Protein AF-A0A354W6N9-F1 (afdb_monomer_lite)

Foldseek 3Di:
DWDKADPDLFKIKIWDWDWDWDDDVPDHTKIKTKTKIKMWGFPCSPDPDQFWHTKTWIKIKIWIFIDLDVPDTDIWIKIKTWIKTWGPPPDPFFIKMWIKIKIWTDQDSHNSDSPDPGTDIDIDTDIDTDGDPDDDPCPVVVVVVVVVVVVVVVVVVVVVVVVVVVVVVVVVVVVVVVVVVVVVVVVVVVVVVVCVPDDDDDDDPPPPFQFKFWFQDKALDPVVLVVVVVVLVDPPWDWDADPVPGITTTTPDIDRDVVVSVVVNVVSCVSHVPIDMDTD

Radius of gyration: 46.05 Å; chai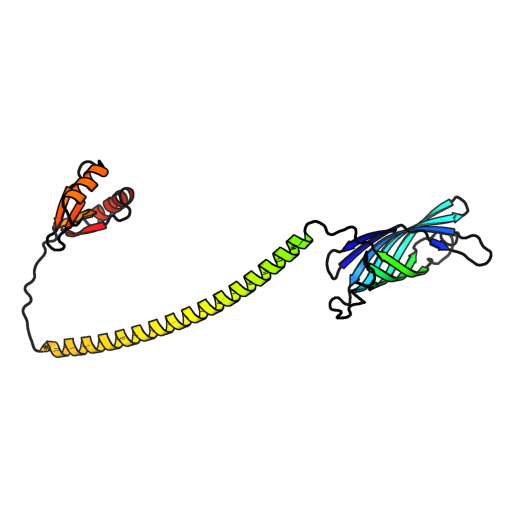ns: 1; bounding box: 96×51×114 Å

Structure (mmCIF, N/CA/C/O backbone):
data_AF-A0A354W6N9-F1
#
_entry.id   AF-A0A354W6N9-F1
#
loop_
_atom_site.group_PDB
_atom_site.id
_atom_site.type_symbol
_atom_site.label_atom_id
_atom_site.label_alt_id
_atom_site.label_comp_id
_atom_site.label_asym_id
_atom_site.label_entity_id
_atom_site.label_seq_id
_atom_site.pdbx_PDB_ins_code
_atom_site.Cartn_x
_atom_site.Cartn_y
_atom_site.Cartn_z
_atom_site.occupancy
_atom_site.B_iso_or_equiv
_atom_site.auth_seq_id
_atom_site.auth_comp_id
_atom_site.auth_asym_id
_atom_site.auth_atom_id
_atom_site.pdbx_PDB_model_num
ATOM 1 N N . MET A 1 1 ? 10.036 9.431 -16.454 1.00 71.94 1 MET A N 1
ATOM 2 C CA . MET A 1 1 ? 9.263 9.999 -15.326 1.00 71.94 1 MET A CA 1
ATOM 3 C C . MET A 1 1 ? 7.975 9.215 -15.186 1.00 71.94 1 MET A C 1
ATOM 5 O O . MET A 1 1 ? 7.506 8.696 -16.188 1.00 71.94 1 MET A O 1
ATOM 9 N N . GLY A 1 2 ? 7.412 9.109 -13.988 1.00 82.75 2 GLY A N 1
ATOM 10 C CA . GLY A 1 2 ? 6.199 8.325 -13.781 1.00 82.75 2 GLY A CA 1
ATOM 11 C C . GLY A 1 2 ? 5.388 8.796 -12.585 1.00 82.75 2 GLY A C 1
ATOM 12 O O . GLY A 1 2 ? 5.877 9.571 -11.763 1.00 82.75 2 GLY A O 1
ATOM 13 N N . ALA A 1 3 ? 4.146 8.335 -12.527 1.00 86.88 3 ALA A N 1
ATOM 14 C CA . ALA A 1 3 ? 3.274 8.456 -11.373 1.00 86.88 3 ALA A CA 1
ATOM 15 C C . ALA A 1 3 ? 3.238 7.110 -10.649 1.00 86.88 3 ALA A C 1
ATOM 17 O O . ALA A 1 3 ? 3.093 6.068 -11.285 1.00 86.88 3 ALA A O 1
ATOM 18 N N . PHE A 1 4 ? 3.360 7.145 -9.327 1.00 88.06 4 PHE A N 1
ATOM 19 C CA . PHE A 1 4 ? 3.361 5.959 -8.482 1.00 88.06 4 PHE A CA 1
ATOM 20 C C . PHE A 1 4 ? 2.178 6.026 -7.521 1.00 88.06 4 PHE A C 1
ATOM 22 O O . PHE A 1 4 ? 1.934 7.065 -6.905 1.00 88.06 4 PHE A O 1
ATOM 29 N N . TYR A 1 5 ? 1.451 4.924 -7.390 1.00 88.25 5 TYR A N 1
ATOM 30 C CA . TYR A 1 5 ? 0.317 4.788 -6.491 1.00 88.25 5 TYR A CA 1
ATOM 31 C C . TYR A 1 5 ? 0.480 3.542 -5.624 1.00 88.25 5 TYR A C 1
ATOM 33 O O . TYR A 1 5 ? 0.604 2.426 -6.123 1.00 88.25 5 TYR A O 1
ATOM 41 N N . THR A 1 6 ? 0.433 3.734 -4.310 1.00 87.62 6 THR A N 1
ATOM 42 C CA . THR A 1 6 ? 0.443 2.643 -3.334 1.00 87.62 6 THR A CA 1
ATOM 43 C C . THR A 1 6 ? -0.985 2.395 -2.871 1.00 87.62 6 THR A C 1
ATOM 45 O O . THR A 1 6 ? -1.599 3.299 -2.306 1.00 87.62 6 THR A O 1
ATOM 48 N N . HIS A 1 7 ? -1.510 1.190 -3.105 1.00 85.00 7 HIS A N 1
ATOM 49 C CA . HIS A 1 7 ? -2.821 0.803 -2.587 1.00 85.00 7 HIS A CA 1
ATOM 50 C C . HIS A 1 7 ? -2.707 0.321 -1.139 1.00 85.00 7 HIS A C 1
ATOM 52 O O . HIS A 1 7 ? -3.397 0.824 -0.256 1.00 85.00 7 HIS A O 1
ATOM 58 N N . ASP A 1 8 ? -1.795 -0.622 -0.901 1.00 85.94 8 ASP A N 1
ATOM 59 C CA . ASP A 1 8 ? -1.487 -1.175 0.414 1.00 85.94 8 ASP A CA 1
ATOM 60 C C . ASP A 1 8 ? -0.003 -1.607 0.494 1.00 85.94 8 ASP A C 1
ATOM 62 O O . ASP A 1 8 ? 0.822 -1.275 -0.366 1.00 85.94 8 ASP A O 1
ATOM 66 N N . ASP A 1 9 ? 0.370 -2.331 1.552 1.00 82.44 9 ASP A N 1
ATOM 67 C CA . ASP A 1 9 ? 1.748 -2.797 1.750 1.00 82.44 9 ASP A CA 1
ATOM 68 C C . ASP A 1 9 ? 2.166 -3.926 0.793 1.00 82.44 9 ASP A C 1
ATOM 70 O O . ASP A 1 9 ? 3.366 -4.182 0.639 1.00 82.44 9 ASP A O 1
ATOM 74 N N . LYS A 1 10 ? 1.203 -4.562 0.114 1.00 88.75 10 LYS A N 1
ATOM 75 C CA . LYS A 1 10 ? 1.405 -5.667 -0.829 1.00 88.75 10 LYS A CA 1
ATOM 76 C C . LYS A 1 10 ? 1.329 -5.239 -2.287 1.00 88.75 10 LYS A C 1
ATOM 78 O O . LYS A 1 10 ? 2.028 -5.821 -3.105 1.00 88.75 10 LYS A O 1
ATOM 83 N N . ILE A 1 11 ? 0.489 -4.270 -2.626 1.00 90.88 11 ILE A N 1
ATOM 84 C CA . ILE A 1 11 ? 0.134 -3.921 -3.997 1.00 90.88 11 ILE A CA 1
ATOM 85 C C . ILE A 1 11 ? 0.365 -2.430 -4.220 1.00 90.88 11 ILE A C 1
ATOM 87 O O . ILE A 1 11 ? -0.173 -1.559 -3.530 1.00 90.88 11 ILE A O 1
ATOM 91 N N . SER A 1 12 ? 1.138 -2.134 -5.257 1.00 92.31 12 SER A N 1
ATOM 92 C CA . SER A 1 12 ? 1.280 -0.786 -5.798 1.00 92.31 12 SER A CA 1
ATOM 93 C C . SER A 1 12 ? 1.291 -0.820 -7.322 1.00 92.31 12 SER A C 1
ATOM 95 O O . SER A 1 12 ? 1.393 -1.885 -7.930 1.00 92.31 12 SER A O 1
ATOM 97 N N . ALA A 1 13 ? 1.116 0.337 -7.945 1.00 92.75 13 ALA A N 1
ATOM 98 C CA . ALA A 1 13 ? 1.115 0.486 -9.388 1.00 92.75 13 ALA A CA 1
ATOM 99 C C . ALA A 1 13 ? 1.891 1.739 -9.800 1.00 92.75 13 ALA A C 1
ATOM 101 O O . ALA A 1 13 ? 1.827 2.774 -9.138 1.00 92.75 13 ALA A O 1
ATOM 102 N N . GLU A 1 14 ? 2.589 1.653 -10.921 1.00 92.44 14 GLU A N 1
ATOM 103 C CA . GLU A 1 14 ? 3.362 2.728 -11.523 1.00 92.44 14 GLU A CA 1
ATOM 104 C C . GLU A 1 14 ? 2.923 2.915 -12.977 1.00 92.44 14 GLU A C 1
ATOM 106 O O . GLU A 1 14 ? 2.793 1.954 -13.731 1.00 92.44 14 GLU A O 1
ATOM 111 N N . ALA A 1 15 ? 2.713 4.162 -13.386 1.00 90.50 15 ALA A N 1
ATOM 112 C CA . ALA A 1 15 ? 2.585 4.540 -14.787 1.00 90.50 15 ALA A CA 1
ATOM 113 C C . ALA A 1 15 ? 3.819 5.353 -15.182 1.00 90.50 15 ALA A C 1
ATOM 115 O O . ALA A 1 15 ? 4.098 6.386 -14.571 1.00 90.50 15 ALA A O 1
ATOM 116 N N . THR A 1 16 ? 4.561 4.912 -16.194 1.00 87.75 16 THR A N 1
ATOM 117 C CA . THR A 1 16 ? 5.824 5.530 -16.610 1.00 87.75 16 THR A CA 1
ATOM 118 C C . THR A 1 16 ? 5.784 6.016 -18.046 1.00 87.75 16 THR A C 1
ATOM 120 O O . THR A 1 16 ? 5.156 5.414 -18.910 1.00 87.75 16 THR A O 1
ATOM 123 N N . LEU A 1 17 ? 6.497 7.112 -18.282 1.00 85.25 17 LEU A N 1
ATOM 124 C CA . LEU A 1 17 ? 6.887 7.616 -19.588 1.00 85.25 17 LEU A CA 1
ATOM 125 C C . LEU A 1 17 ? 8.415 7.721 -19.606 1.00 85.25 17 LEU A C 1
ATOM 127 O O . LEU A 1 17 ? 9.014 8.457 -18.807 1.00 85.25 17 LEU A O 1
ATOM 131 N N . GLY A 1 18 ? 9.051 6.972 -20.497 1.00 80.44 18 GLY A N 1
ATOM 132 C CA . GLY A 1 18 ? 10.502 6.920 -20.639 1.00 80.44 18 GLY A CA 1
ATOM 133 C C . GLY A 1 18 ? 10.980 7.376 -22.010 1.00 80.44 18 GLY A C 1
ATOM 134 O O . GLY A 1 18 ? 10.199 7.517 -22.941 1.00 80.44 18 GLY A O 1
ATOM 135 N N . VAL A 1 19 ? 12.292 7.561 -22.133 1.00 78.19 19 VAL A N 1
ATOM 136 C CA . VAL A 1 19 ? 12.989 7.603 -23.422 1.00 78.19 19 VAL A CA 1
ATOM 137 C C . VAL A 1 19 ? 14.157 6.634 -23.315 1.00 78.19 19 VAL A C 1
ATOM 139 O O . VAL A 1 19 ? 14.952 6.719 -22.379 1.00 78.19 19 VAL A O 1
ATOM 142 N N . ILE A 1 20 ? 14.236 5.692 -24.245 1.00 75.06 20 ILE A N 1
ATOM 143 C CA . ILE A 1 20 ? 15.264 4.661 -24.325 1.00 75.06 20 ILE A CA 1
ATOM 144 C C . ILE A 1 20 ? 16.025 4.880 -25.623 1.00 75.06 20 ILE A C 1
ATOM 146 O O . ILE A 1 20 ? 15.438 4.893 -26.701 1.00 75.06 20 ILE A O 1
ATOM 150 N N . GLY A 1 21 ? 17.339 5.050 -25.513 1.00 70.62 21 GLY A N 1
ATOM 151 C CA . GLY A 1 21 ? 18.230 5.014 -26.663 1.00 70.62 21 GLY A CA 1
ATOM 152 C C . GLY A 1 21 ? 18.760 3.601 -26.852 1.00 70.62 21 GLY A C 1
ATOM 153 O O . GLY A 1 21 ? 19.376 3.053 -25.937 1.00 70.62 21 GLY A O 1
ATOM 154 N N . ILE A 1 22 ? 18.551 3.022 -28.030 1.00 69.50 22 ILE A N 1
ATOM 155 C CA . ILE A 1 22 ? 19.180 1.756 -28.415 1.00 69.50 22 ILE A CA 1
ATOM 156 C C . ILE A 1 22 ? 20.343 2.102 -29.333 1.00 69.50 22 ILE A C 1
ATOM 158 O O . ILE A 1 22 ? 20.133 2.651 -30.408 1.00 69.50 22 ILE A O 1
ATOM 162 N N . SER A 1 23 ? 21.573 1.811 -28.913 1.00 63.47 23 SER A N 1
ATOM 163 C CA . SER A 1 23 ? 22.776 2.079 -29.705 1.00 63.47 23 SER A CA 1
ATOM 164 C C . SER A 1 23 ? 23.471 0.773 -30.063 1.00 63.47 23 SER A C 1
ATOM 166 O O . SER A 1 23 ? 23.690 -0.079 -29.204 1.00 63.47 23 SER A O 1
ATOM 168 N N . THR A 1 24 ? 23.838 0.634 -31.334 1.00 65.00 24 THR A N 1
ATOM 169 C CA . THR A 1 24 ? 24.715 -0.438 -31.814 1.00 65.00 24 THR A CA 1
ATOM 170 C C . THR A 1 24 ? 26.056 0.190 -32.189 1.00 65.00 24 THR A C 1
ATOM 172 O O . THR A 1 24 ? 26.052 1.253 -32.816 1.00 65.00 24 THR A O 1
ATOM 175 N N . PRO A 1 25 ? 27.209 -0.426 -31.858 1.00 64.94 25 PRO A N 1
ATOM 176 C CA . PRO A 1 25 ? 28.509 0.092 -32.276 1.00 64.94 25 PRO A CA 1
ATOM 177 C C . PRO A 1 25 ? 28.523 0.437 -33.776 1.00 64.94 25 PRO A C 1
ATOM 179 O O . PRO A 1 25 ? 28.158 -0.389 -34.610 1.00 64.94 25 PRO A O 1
ATOM 182 N N . ASN A 1 26 ? 28.938 1.662 -34.110 1.00 61.47 26 ASN A N 1
ATOM 183 C CA . ASN A 1 26 ? 28.986 2.220 -35.471 1.00 61.47 26 ASN A CA 1
ATOM 184 C C . ASN A 1 26 ? 27.632 2.448 -36.191 1.00 61.47 26 ASN A C 1
ATOM 186 O O . ASN A 1 26 ? 27.632 2.647 -37.407 1.00 61.47 26 ASN A O 1
ATOM 190 N N . ARG A 1 27 ? 26.486 2.471 -35.492 1.00 57.72 27 ARG A N 1
ATOM 191 C CA . ARG A 1 27 ? 25.186 2.912 -36.046 1.00 57.72 27 ARG A CA 1
ATOM 192 C C . ARG A 1 27 ? 24.510 3.955 -35.152 1.00 57.72 27 ARG A C 1
ATOM 194 O O . ARG A 1 27 ? 24.732 3.985 -33.946 1.00 57.72 27 ARG A O 1
ATOM 201 N N . PHE A 1 28 ? 23.697 4.819 -35.764 1.00 53.25 28 PHE A N 1
ATOM 202 C CA . PHE A 1 28 ? 22.872 5.801 -35.054 1.00 53.25 28 PHE A CA 1
ATOM 203 C C . PHE A 1 28 ? 21.884 5.110 -34.108 1.00 53.25 28 PHE A C 1
ATOM 205 O O . PHE A 1 28 ? 21.401 4.020 -34.415 1.00 53.25 28 PHE A O 1
ATOM 212 N N . SER A 1 29 ? 21.595 5.747 -32.969 1.00 57.91 29 SER A N 1
ATOM 213 C CA . SER A 1 29 ? 20.650 5.208 -31.997 1.00 57.91 29 SER A CA 1
ATOM 214 C C . SER A 1 29 ? 19.207 5.436 -32.432 1.00 57.91 29 SER A C 1
ATOM 216 O O . SER A 1 29 ? 18.844 6.582 -32.698 1.00 57.91 29 SER A O 1
ATOM 218 N N . SER A 1 30 ? 18.382 4.389 -32.432 1.00 63.34 30 SER A N 1
ATOM 219 C CA . SER A 1 30 ? 16.927 4.557 -32.511 1.00 63.34 30 SER A CA 1
ATOM 220 C C . SER A 1 30 ? 16.390 4.962 -31.135 1.00 63.34 30 SER A C 1
ATOM 222 O O . SER A 1 30 ? 16.863 4.473 -30.099 1.00 63.34 30 SER A O 1
ATOM 224 N N . GLY A 1 31 ? 15.456 5.914 -31.131 1.00 71.06 31 GLY A N 1
ATOM 225 C CA . GLY A 1 31 ? 14.749 6.362 -29.940 1.00 71.06 31 GLY A CA 1
ATOM 226 C C . GLY A 1 31 ? 13.452 5.579 -29.762 1.00 71.06 31 GLY A C 1
ATOM 227 O O . GLY A 1 31 ? 12.621 5.532 -30.666 1.00 71.06 31 GLY A O 1
ATOM 228 N N . LEU A 1 32 ? 13.267 5.003 -28.577 1.00 77.69 32 LEU A N 1
ATOM 229 C CA . LEU A 1 32 ? 12.023 4.374 -28.145 1.00 77.69 32 LEU A CA 1
ATOM 230 C C . LEU A 1 32 ? 11.442 5.181 -26.983 1.00 77.69 32 LEU A C 1
ATOM 232 O O . LEU A 1 32 ? 12.121 5.408 -25.983 1.00 77.69 32 LEU A O 1
ATOM 236 N N . ILE A 1 33 ? 10.181 5.588 -27.083 1.00 82.44 33 ILE A N 1
ATOM 237 C CA . ILE A 1 33 ? 9.459 6.277 -26.007 1.00 82.44 33 ILE A CA 1
ATOM 238 C C . ILE A 1 33 ? 8.426 5.305 -25.427 1.00 82.44 33 ILE A C 1
ATOM 240 O O . ILE A 1 33 ? 7.309 5.240 -25.944 1.00 82.44 33 ILE A O 1
ATOM 244 N N . PRO A 1 34 ? 8.775 4.504 -24.403 1.00 82.31 34 PRO A N 1
ATOM 245 C CA . PRO A 1 34 ? 7.823 3.604 -23.767 1.00 82.31 34 PRO A CA 1
ATOM 246 C C . PRO A 1 34 ? 6.871 4.355 -22.834 1.00 82.31 34 PRO A C 1
ATOM 248 O O . PRO A 1 34 ? 7.287 5.193 -22.026 1.00 82.31 34 PRO A O 1
ATOM 251 N N . ILE A 1 35 ? 5.597 3.990 -22.927 1.00 85.69 35 ILE A N 1
ATOM 252 C CA . ILE A 1 35 ? 4.560 4.261 -21.939 1.00 85.69 35 ILE A CA 1
ATOM 253 C C . ILE A 1 35 ? 4.186 2.919 -21.318 1.00 85.69 35 ILE A C 1
ATOM 255 O O . ILE A 1 35 ? 3.679 2.040 -22.013 1.00 85.69 35 ILE A O 1
ATOM 259 N N . GLU A 1 36 ? 4.440 2.756 -20.022 1.00 89.94 36 GLU A N 1
ATOM 260 C CA . GLU A 1 36 ? 4.279 1.475 -19.324 1.00 89.94 36 GLU A CA 1
ATOM 261 C C . GLU A 1 36 ? 3.374 1.649 -18.108 1.00 89.94 36 GLU A C 1
ATOM 263 O O . GLU A 1 36 ? 3.527 2.610 -17.355 1.00 89.94 36 GLU A O 1
ATOM 268 N N . VAL A 1 37 ? 2.470 0.698 -17.886 1.00 92.50 37 VAL A N 1
ATOM 269 C CA . VAL A 1 37 ? 1.738 0.544 -16.626 1.00 92.50 37 VAL A CA 1
ATOM 270 C C . VAL A 1 37 ? 2.206 -0.748 -15.977 1.00 92.50 37 VAL A C 1
ATOM 272 O O . VAL A 1 37 ? 2.128 -1.817 -16.582 1.00 92.50 37 VAL A O 1
ATOM 275 N N . ILE A 1 38 ? 2.716 -0.646 -14.756 1.00 94.12 38 ILE A N 1
ATOM 276 C CA . ILE A 1 38 ? 3.375 -1.729 -14.033 1.00 94.12 38 ILE A CA 1
ATOM 277 C C . ILE A 1 38 ? 2.697 -1.885 -12.679 1.00 94.12 38 ILE A C 1
ATOM 279 O O . ILE A 1 38 ? 2.591 -0.934 -11.915 1.00 94.12 38 ILE A O 1
ATOM 283 N N . GLY A 1 39 ? 2.229 -3.089 -12.383 1.00 94.62 39 GLY A N 1
ATOM 284 C CA . GLY A 1 39 ? 1.841 -3.501 -11.044 1.00 94.62 39 GLY A CA 1
ATOM 285 C C . GLY A 1 39 ? 3.040 -4.082 -10.304 1.00 94.62 39 GLY A C 1
ATOM 286 O O . GLY A 1 39 ? 3.834 -4.829 -10.876 1.00 94.62 39 GLY A O 1
ATOM 287 N N . HIS A 1 40 ? 3.133 -3.766 -9.022 1.00 95.56 40 HIS A N 1
ATOM 288 C CA . HIS A 1 40 ? 4.166 -4.227 -8.109 1.00 95.56 40 HIS A CA 1
ATOM 289 C C . HIS A 1 40 ? 3.511 -5.047 -7.003 1.00 95.56 40 HIS A C 1
ATOM 291 O O . HIS A 1 40 ? 2.602 -4.561 -6.321 1.00 95.56 40 HIS A O 1
ATOM 297 N N . TYR A 1 41 ? 3.988 -6.274 -6.812 1.00 94.88 41 TYR A N 1
ATOM 298 C CA . TYR A 1 41 ? 3.562 -7.144 -5.725 1.00 94.88 41 TYR A CA 1
ATOM 299 C C . TYR A 1 41 ? 4.713 -7.381 -4.748 1.00 94.88 41 TYR A C 1
ATOM 301 O O . TYR A 1 41 ? 5.692 -8.044 -5.093 1.00 94.88 41 TYR A O 1
ATOM 309 N N . ASN A 1 42 ? 4.590 -6.865 -3.527 1.00 94.12 42 ASN A N 1
ATOM 310 C CA . ASN A 1 42 ? 5.583 -7.038 -2.477 1.00 94.12 42 ASN A CA 1
ATOM 311 C C . ASN A 1 42 ? 5.551 -8.478 -1.956 1.00 94.12 42 ASN A C 1
ATOM 313 O O . ASN A 1 42 ? 4.593 -8.910 -1.309 1.00 94.12 42 ASN A O 1
ATOM 317 N N . VAL A 1 43 ? 6.618 -9.224 -2.226 1.00 92.62 43 VAL A N 1
ATOM 318 C CA . VAL A 1 43 ? 6.757 -10.618 -1.785 1.00 92.62 43 VAL A CA 1
ATOM 319 C C . VAL A 1 43 ? 7.355 -10.739 -0.387 1.00 92.62 43 VAL A C 1
ATOM 321 O O . VAL A 1 43 ? 7.303 -11.819 0.197 1.00 92.62 43 VAL A O 1
ATOM 324 N N . LEU A 1 44 ? 7.898 -9.651 0.164 1.00 87.38 44 LEU A N 1
ATOM 325 C CA . LEU A 1 44 ? 8.518 -9.626 1.486 1.00 87.38 44 LEU A CA 1
ATOM 326 C C . LEU A 1 44 ? 7.961 -8.467 2.340 1.00 87.38 44 LEU A C 1
ATOM 328 O O . LEU A 1 44 ? 8.675 -7.499 2.599 1.00 87.38 44 LEU A O 1
ATOM 332 N N . PRO A 1 45 ? 6.687 -8.540 2.774 1.00 74.75 45 PRO A N 1
ATOM 333 C CA . PRO A 1 45 ? 6.035 -7.457 3.514 1.00 74.75 45 PRO A CA 1
ATOM 334 C C . PRO A 1 45 ? 6.571 -7.248 4.936 1.00 74.75 45 PRO A C 1
ATOM 336 O O . PRO A 1 45 ? 6.608 -6.114 5.397 1.00 74.75 45 PRO A O 1
ATOM 339 N N . ASP A 1 46 ? 7.038 -8.305 5.605 1.00 77.81 46 ASP A N 1
ATOM 340 C CA . ASP A 1 46 ? 7.457 -8.258 7.015 1.00 77.81 46 ASP A CA 1
ATOM 341 C C . ASP A 1 46 ? 8.987 -8.264 7.166 1.00 77.81 46 ASP A C 1
ATOM 343 O O . ASP A 1 46 ? 9.560 -9.000 7.975 1.00 77.81 46 ASP A O 1
ATOM 347 N N . LEU A 1 47 ? 9.679 -7.487 6.332 1.00 76.81 47 LEU A N 1
ATOM 348 C CA . LEU A 1 47 ? 11.135 -7.432 6.362 1.00 76.81 47 LEU A CA 1
ATOM 349 C C . LEU A 1 47 ? 11.621 -6.566 7.536 1.00 76.81 47 LEU A C 1
ATOM 351 O O . LEU A 1 47 ? 11.369 -5.367 7.590 1.00 76.81 47 LEU A O 1
ATOM 355 N N . SER A 1 48 ? 12.378 -7.153 8.460 1.00 71.06 48 SER A N 1
ATOM 356 C CA . SER A 1 48 ? 12.979 -6.463 9.613 1.00 71.06 48 SER A CA 1
ATOM 357 C C . SER A 1 48 ? 14.329 -5.802 9.287 1.00 71.06 48 SER A C 1
ATOM 359 O O . SER A 1 48 ? 15.239 -5.781 10.115 1.00 71.06 48 SER A O 1
ATOM 361 N N . ILE A 1 49 ? 14.485 -5.297 8.060 1.00 79.69 49 ILE A N 1
ATOM 362 C CA . ILE A 1 49 ? 15.722 -4.673 7.576 1.00 79.69 49 ILE A CA 1
ATOM 363 C C . ILE A 1 49 ? 15.460 -3.196 7.283 1.00 79.69 49 ILE A C 1
ATOM 365 O O . ILE A 1 49 ? 14.774 -2.859 6.325 1.00 79.69 49 ILE A O 1
ATOM 369 N N . ASP A 1 50 ? 16.083 -2.313 8.063 1.00 75.62 50 ASP A N 1
ATOM 370 C CA . ASP A 1 50 ? 15.819 -0.865 8.024 1.00 75.62 50 ASP A CA 1
ATOM 371 C C . ASP A 1 50 ? 16.073 -0.198 6.661 1.00 75.62 50 ASP A C 1
ATOM 373 O O . ASP A 1 50 ? 15.435 0.803 6.336 1.00 75.62 50 ASP A O 1
ATOM 377 N N . TRP A 1 51 ? 17.015 -0.727 5.871 1.00 80.12 51 TRP A N 1
ATOM 378 C CA . TRP A 1 51 ? 17.427 -0.146 4.587 1.00 80.12 51 TRP A CA 1
ATOM 379 C C . TRP A 1 51 ? 16.665 -0.699 3.376 1.00 80.12 51 TRP A C 1
ATOM 381 O O . TRP A 1 51 ? 16.747 -0.112 2.299 1.00 80.12 51 TRP A O 1
ATOM 391 N N . LEU A 1 52 ? 15.946 -1.818 3.522 1.00 85.62 52 LEU A N 1
ATOM 392 C CA . LEU A 1 52 ? 15.204 -2.481 2.446 1.00 85.62 52 LEU A CA 1
ATOM 393 C C . LEU A 1 52 ? 13.730 -2.543 2.838 1.00 85.62 52 LEU A C 1
ATOM 395 O O . LEU A 1 52 ? 13.329 -3.400 3.618 1.00 85.62 52 LEU A O 1
ATOM 399 N N . SER A 1 53 ? 12.927 -1.629 2.297 1.00 86.06 53 SER A N 1
ATOM 400 C CA . SER A 1 53 ? 11.528 -1.478 2.698 1.00 86.06 53 SER A CA 1
ATOM 401 C C . SER A 1 53 ? 10.598 -2.453 1.989 1.00 86.06 53 SER A C 1
ATOM 403 O O . SER A 1 53 ? 9.672 -2.962 2.614 1.00 86.06 53 SER A O 1
ATOM 405 N N . LYS A 1 54 ? 10.806 -2.702 0.689 1.00 90.62 54 LYS A N 1
ATOM 406 C CA . LYS A 1 54 ? 9.975 -3.624 -0.100 1.00 90.62 54 LYS A CA 1
ATOM 407 C C . LYS A 1 54 ? 10.805 -4.369 -1.131 1.00 90.62 54 LYS A C 1
ATOM 409 O O . LYS A 1 54 ? 11.761 -3.827 -1.687 1.00 90.62 54 LYS A O 1
ATOM 414 N N . PHE A 1 55 ? 10.392 -5.597 -1.426 1.00 93.50 55 PHE A N 1
ATOM 415 C CA . PHE A 1 55 ? 10.884 -6.340 -2.579 1.00 93.50 55 PHE A CA 1
ATOM 416 C C . PHE A 1 55 ? 9.694 -6.762 -3.432 1.00 93.50 55 PHE A C 1
ATOM 418 O O . PHE A 1 55 ? 8.899 -7.615 -3.037 1.00 93.50 55 PHE A O 1
ATOM 425 N N . ASN A 1 56 ? 9.567 -6.136 -4.593 1.00 94.38 56 ASN A N 1
ATOM 426 C CA . ASN A 1 56 ? 8.429 -6.272 -5.480 1.00 94.38 56 ASN A CA 1
ATOM 427 C C . ASN A 1 56 ? 8.754 -7.198 -6.653 1.00 94.38 56 ASN A C 1
ATOM 429 O O . ASN A 1 56 ? 9.835 -7.118 -7.239 1.00 94.38 56 ASN A O 1
ATOM 433 N N . LEU A 1 57 ? 7.792 -8.043 -7.017 1.00 96.75 57 LEU A N 1
ATOM 434 C CA . LEU A 1 57 ? 7.701 -8.621 -8.352 1.00 96.75 57 LEU A CA 1
ATOM 435 C C . LEU A 1 57 ? 6.853 -7.703 -9.225 1.00 96.75 57 LEU A C 1
ATOM 437 O O . LEU A 1 57 ? 5.761 -7.296 -8.826 1.00 96.75 57 LEU A O 1
ATOM 441 N N . ASP A 1 58 ? 7.357 -7.413 -10.416 1.00 95.81 58 ASP A N 1
ATOM 442 C CA . ASP A 1 58 ? 6.767 -6.436 -11.317 1.00 95.81 58 ASP A CA 1
ATOM 443 C C . ASP A 1 58 ? 6.127 -7.142 -12.507 1.00 95.81 58 ASP A C 1
ATOM 445 O O . ASP A 1 58 ? 6.758 -7.983 -13.155 1.00 95.81 58 ASP A O 1
ATOM 449 N N . LEU A 1 59 ? 4.892 -6.768 -12.824 1.00 96.31 59 LEU A N 1
ATOM 450 C CA . LEU A 1 59 ? 4.185 -7.202 -14.024 1.00 96.31 59 LEU A CA 1
ATOM 451 C C . LEU A 1 59 ? 3.543 -5.991 -14.677 1.00 96.31 59 LEU A C 1
ATOM 453 O O . LEU A 1 59 ? 2.805 -5.251 -14.032 1.00 96.31 59 LEU A O 1
ATOM 457 N N . GLY A 1 60 ? 3.803 -5.790 -15.960 1.00 92.19 60 GLY A N 1
ATOM 458 C CA . GLY A 1 60 ? 3.308 -4.624 -16.667 1.00 92.19 60 GLY A CA 1
ATOM 459 C C . GLY A 1 60 ? 3.044 -4.871 -18.134 1.00 92.19 60 GLY A C 1
ATOM 460 O O . GLY A 1 60 ? 3.454 -5.876 -18.718 1.00 92.19 60 GLY A O 1
ATOM 461 N N . ILE A 1 61 ? 2.354 -3.910 -18.721 1.00 91.19 61 ILE A N 1
ATOM 462 C CA . ILE A 1 61 ? 2.106 -3.815 -20.152 1.00 91.19 61 ILE A CA 1
ATOM 463 C C . ILE A 1 61 ? 2.372 -2.383 -20.588 1.00 91.19 61 ILE A C 1
ATOM 465 O O . ILE A 1 61 ? 2.249 -1.442 -19.798 1.00 91.19 61 ILE A O 1
ATOM 469 N N . GLY A 1 62 ? 2.728 -2.210 -21.847 1.00 87.25 62 GLY A N 1
ATOM 470 C CA . GLY A 1 62 ? 3.018 -0.896 -22.374 1.00 87.25 62 GLY A CA 1
ATOM 471 C C . GLY A 1 62 ? 2.943 -0.838 -23.882 1.00 87.25 62 GLY A C 1
ATOM 472 O O . GLY A 1 62 ? 2.810 -1.845 -24.575 1.00 87.25 62 GLY A O 1
ATOM 473 N N . THR A 1 63 ? 3.038 0.385 -24.375 1.00 84.62 63 THR A N 1
ATOM 474 C CA . THR A 1 63 ? 3.230 0.682 -25.789 1.00 84.62 63 THR A CA 1
ATOM 475 C C . THR A 1 63 ? 4.424 1.611 -25.908 1.00 84.62 63 THR A C 1
ATOM 477 O O . THR A 1 63 ? 4.595 2.527 -25.102 1.00 84.62 63 THR A O 1
ATOM 480 N N . GLY A 1 64 ? 5.313 1.337 -26.853 1.00 80.56 64 GLY A N 1
ATOM 481 C CA . GLY A 1 64 ? 6.461 2.183 -27.135 1.00 80.56 64 GLY A CA 1
ATOM 482 C C . GLY A 1 64 ? 6.327 2.829 -28.497 1.00 80.56 64 GLY A C 1
ATOM 483 O O . GLY A 1 64 ? 6.080 2.134 -29.474 1.00 80.56 64 GLY A O 1
ATOM 484 N N . LEU A 1 65 ? 6.526 4.142 -28.580 1.00 80.62 65 LEU A N 1
ATOM 485 C CA . LEU A 1 65 ? 6.717 4.797 -29.870 1.00 80.62 65 LEU A CA 1
ATOM 486 C C . LEU A 1 65 ? 8.166 4.561 -30.308 1.00 80.62 65 LEU A C 1
ATOM 488 O O . LEU A 1 65 ? 9.085 5.095 -29.686 1.00 80.62 65 LEU A O 1
ATOM 492 N N . ALA A 1 66 ? 8.362 3.734 -31.330 1.00 78.38 66 ALA A N 1
ATOM 493 C CA . ALA A 1 66 ? 9.666 3.349 -31.859 1.00 78.38 66 ALA A CA 1
ATOM 494 C C . ALA A 1 66 ? 9.894 3.983 -33.232 1.00 78.38 66 ALA A C 1
ATOM 496 O O . ALA A 1 66 ? 8.995 4.005 -34.073 1.00 78.38 66 ALA A O 1
ATOM 497 N N . GLU A 1 67 ? 11.103 4.477 -33.478 1.00 75.19 67 GLU A N 1
ATOM 498 C CA . GLU A 1 67 ? 11.506 4.935 -34.805 1.00 75.19 67 GLU A CA 1
ATOM 499 C C . GLU A 1 67 ? 12.109 3.775 -35.611 1.00 75.19 67 GLU A C 1
ATOM 501 O O . GLU A 1 67 ? 13.192 3.285 -35.284 1.00 75.19 67 GLU A O 1
ATOM 506 N N . SER A 1 68 ? 11.424 3.352 -36.679 1.00 68.50 68 SER A N 1
ATOM 507 C CA . SER A 1 68 ? 11.906 2.285 -37.581 1.00 68.50 68 SER A CA 1
ATOM 508 C C . SER A 1 68 ? 12.911 2.799 -38.612 1.00 68.50 68 SER A C 1
ATOM 510 O O . SER A 1 68 ? 13.834 2.098 -39.020 1.00 68.50 68 SER A O 1
ATOM 512 N N . SER A 1 69 ? 12.729 4.042 -39.054 1.00 68.62 69 SER A N 1
ATOM 513 C CA . SER A 1 69 ? 13.613 4.754 -39.978 1.00 68.62 69 SER A CA 1
ATOM 514 C C . SER A 1 69 ? 13.446 6.258 -39.755 1.00 68.62 69 SER A C 1
ATOM 516 O O . SER A 1 69 ? 12.379 6.639 -39.275 1.00 68.62 69 SER A O 1
ATOM 518 N N . PRO A 1 70 ? 14.416 7.109 -40.143 1.00 71.94 70 PRO A N 1
ATOM 519 C CA . PRO A 1 70 ? 14.343 8.554 -39.935 1.00 71.94 70 PRO A CA 1
ATOM 520 C C . PRO A 1 70 ? 12.977 9.158 -40.305 1.00 71.94 70 PRO A C 1
ATOM 522 O O . PRO A 1 70 ? 12.619 9.208 -41.482 1.00 71.94 70 PRO A O 1
ATOM 525 N N . GLY A 1 71 ? 12.219 9.605 -39.301 1.00 70.88 71 GLY A N 1
ATOM 526 C CA . GLY A 1 71 ? 10.897 10.224 -39.462 1.00 70.88 71 GLY A CA 1
ATOM 527 C C . GLY A 1 71 ? 9.694 9.273 -39.573 1.00 70.88 71 GLY A C 1
ATOM 528 O O . GLY A 1 71 ? 8.569 9.759 -39.679 1.00 70.88 71 GLY A O 1
ATOM 529 N N . ASN A 1 72 ? 9.893 7.952 -39.510 1.00 75.31 72 ASN A N 1
ATOM 530 C CA . ASN A 1 72 ? 8.819 6.955 -39.478 1.00 75.31 72 ASN A CA 1
ATOM 531 C C . ASN A 1 72 ? 8.730 6.298 -38.101 1.00 75.31 72 ASN A C 1
ATOM 533 O O . ASN A 1 72 ? 9.620 5.548 -37.689 1.00 75.31 72 ASN A O 1
ATOM 537 N N . TYR A 1 73 ? 7.605 6.532 -37.432 1.00 76.25 73 TYR A N 1
ATOM 538 C CA . TYR A 1 73 ? 7.328 6.013 -36.101 1.00 76.25 73 TYR A CA 1
ATOM 539 C C . TYR A 1 73 ? 6.237 4.946 -36.144 1.00 76.25 73 TYR A C 1
ATOM 541 O O . TYR A 1 73 ? 5.241 5.096 -36.853 1.00 76.25 73 TYR A O 1
ATOM 549 N N . GLY A 1 74 ? 6.427 3.890 -35.363 1.00 75.94 74 GLY A N 1
ATOM 550 C CA . GLY A 1 74 ? 5.449 2.836 -35.130 1.00 75.94 74 GLY A CA 1
ATOM 551 C C . GLY A 1 74 ? 5.209 2.646 -33.639 1.00 75.94 74 GLY A C 1
ATOM 552 O O . GLY A 1 74 ? 6.053 3.001 -32.814 1.00 75.94 74 GLY A O 1
ATOM 553 N N . PHE A 1 75 ? 4.049 2.098 -33.294 1.00 80.19 75 PHE A N 1
ATOM 554 C CA . PHE A 1 75 ? 3.806 1.604 -31.944 1.00 80.19 75 PHE A CA 1
ATOM 555 C C . PHE A 1 75 ? 4.327 0.173 -31.835 1.00 80.19 75 PHE A C 1
ATOM 557 O O . PHE A 1 75 ? 4.187 -0.606 -32.772 1.00 80.19 75 PHE A O 1
ATOM 564 N N . ALA A 1 76 ? 4.966 -0.120 -30.708 1.00 80.25 76 ALA A N 1
ATOM 565 C CA . ALA A 1 76 ? 5.452 -1.436 -30.338 1.00 80.25 76 ALA A CA 1
ATOM 566 C C . ALA A 1 76 ? 4.875 -1.789 -28.963 1.00 80.25 76 ALA A C 1
ATOM 568 O O . ALA A 1 76 ? 5.356 -1.328 -27.914 1.00 80.25 76 ALA A O 1
ATOM 569 N N . GLU A 1 77 ? 3.793 -2.560 -28.966 1.00 84.88 77 GLU A N 1
ATOM 570 C CA . GLU A 1 77 ? 3.197 -3.116 -27.760 1.00 84.88 77 GLU A CA 1
ATOM 571 C C . GLU A 1 77 ? 4.175 -4.074 -27.082 1.00 84.88 77 GLU A C 1
ATOM 573 O O . GLU A 1 77 ? 4.943 -4.788 -27.726 1.00 84.88 77 GLU A O 1
ATOM 578 N N . HIS A 1 78 ? 4.171 -4.090 -25.754 1.00 86.56 78 HIS A N 1
ATOM 579 C CA . HIS A 1 78 ? 5.064 -4.955 -25.002 1.00 86.56 78 HIS A CA 1
ATOM 580 C C . HIS A 1 78 ? 4.520 -5.339 -23.636 1.00 86.56 78 HIS A C 1
ATOM 582 O O . HIS A 1 78 ? 3.688 -4.658 -23.034 1.00 86.56 78 HIS A O 1
ATOM 588 N N . MET A 1 79 ? 5.056 -6.442 -23.128 1.00 90.50 79 MET A N 1
ATOM 589 C CA . MET A 1 79 ? 4.869 -6.904 -21.760 1.00 90.50 79 MET A CA 1
ATOM 590 C C . MET A 1 79 ? 6.159 -6.726 -20.967 1.00 90.50 79 MET A C 1
ATOM 592 O O . MET A 1 79 ? 7.256 -6.889 -21.502 1.00 90.50 79 MET A O 1
ATOM 596 N N . VAL A 1 80 ? 6.027 -6.434 -19.677 1.00 91.88 80 VAL A N 1
ATOM 597 C CA . VAL A 1 80 ? 7.140 -6.242 -18.748 1.00 91.88 80 VAL A CA 1
ATOM 598 C C . VAL A 1 80 ? 7.012 -7.229 -17.597 1.00 91.88 80 VAL A C 1
ATOM 600 O O . VAL A 1 80 ? 5.956 -7.342 -16.979 1.00 91.88 80 VAL A O 1
ATOM 603 N N . VAL A 1 81 ? 8.104 -7.920 -17.287 1.00 95.62 81 VAL A N 1
ATOM 604 C CA . VAL A 1 81 ? 8.256 -8.721 -16.068 1.00 95.62 81 VAL A CA 1
ATOM 605 C C . VAL A 1 81 ? 9.535 -8.283 -15.379 1.00 95.62 81 VAL A C 1
ATOM 607 O O . VAL A 1 81 ? 10.562 -8.117 -16.035 1.00 95.62 81 VAL A O 1
ATOM 610 N N . GLY A 1 82 ? 9.506 -8.082 -14.070 1.00 95.31 82 GLY A N 1
ATOM 611 C CA . GLY A 1 82 ? 10.662 -7.557 -13.360 1.00 95.31 82 GLY A CA 1
ATOM 612 C C . GLY A 1 82 ? 10.678 -7.871 -11.879 1.00 95.31 82 GLY A C 1
ATOM 613 O O . GLY A 1 82 ? 9.806 -8.553 -11.343 1.00 95.31 82 GLY A O 1
ATOM 614 N N . ALA A 1 83 ? 11.718 -7.362 -11.236 1.00 96.19 83 ALA A N 1
ATOM 615 C CA . ALA A 1 83 ? 11.836 -7.341 -9.794 1.00 96.19 83 ALA A CA 1
ATOM 616 C C . ALA A 1 83 ? 12.482 -6.026 -9.368 1.00 96.19 83 ALA A C 1
ATOM 618 O O . ALA A 1 83 ? 13.481 -5.600 -9.963 1.00 96.19 83 ALA A O 1
ATOM 619 N N . THR A 1 84 ? 11.934 -5.422 -8.319 1.00 94.94 84 THR A N 1
ATOM 620 C CA . THR A 1 84 ? 12.353 -4.116 -7.815 1.00 94.94 84 THR A CA 1
ATOM 621 C C . THR A 1 84 ? 12.532 -4.160 -6.305 1.00 94.94 84 THR A C 1
ATOM 623 O O . THR A 1 84 ? 11.642 -4.574 -5.570 1.00 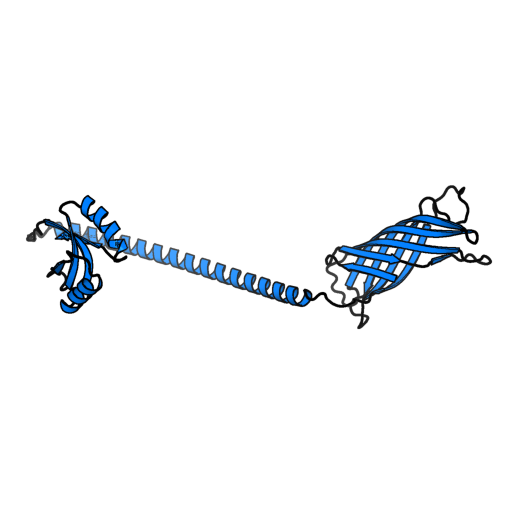94.94 84 THR A O 1
ATOM 626 N N . ALA A 1 85 ? 13.680 -3.690 -5.835 1.00 93.62 85 ALA A N 1
ATOM 627 C CA . ALA A 1 85 ? 13.950 -3.414 -4.436 1.00 93.62 85 ALA A CA 1
ATOM 628 C C . ALA A 1 85 ? 13.706 -1.926 -4.152 1.00 93.62 85 ALA A C 1
ATOM 630 O O . ALA A 1 85 ? 14.301 -1.056 -4.795 1.00 93.62 85 ALA A O 1
ATOM 631 N N . GLU A 1 86 ? 12.849 -1.643 -3.175 1.00 91.69 86 GLU A N 1
ATOM 632 C CA . GLU A 1 86 ? 12.672 -0.308 -2.610 1.00 91.69 86 GLU A CA 1
ATOM 633 C C . GLU A 1 86 ? 13.542 -0.174 -1.363 1.00 91.69 86 GLU A C 1
ATOM 635 O O . GLU A 1 86 ? 13.429 -0.943 -0.409 1.00 91.69 86 GLU A O 1
ATOM 640 N N . LEU A 1 87 ? 14.423 0.816 -1.377 1.00 89.94 87 LEU A N 1
ATOM 641 C CA . LEU A 1 87 ? 15.334 1.128 -0.292 1.00 89.94 87 LEU A CA 1
ATOM 642 C C . LEU A 1 87 ? 14.758 2.308 0.489 1.00 89.94 87 LEU A C 1
ATOM 644 O O . LEU A 1 87 ? 14.919 3.476 0.113 1.00 89.94 87 LEU A O 1
ATOM 648 N N . GLY A 1 88 ? 14.022 1.977 1.549 1.00 78.94 88 GLY A N 1
ATOM 649 C CA . GLY A 1 88 ? 13.435 2.949 2.462 1.00 78.94 88 GLY A CA 1
ATOM 650 C C . GLY A 1 88 ? 14.496 3.655 3.302 1.00 78.94 88 GLY A C 1
ATOM 651 O O . GLY A 1 88 ? 15.572 3.118 3.550 1.00 78.94 88 GLY A O 1
ATOM 652 N N . ASN A 1 89 ? 14.188 4.879 3.739 1.00 73.88 89 ASN A N 1
ATOM 653 C CA . ASN A 1 89 ? 14.980 5.656 4.704 1.00 73.88 89 ASN A CA 1
ATOM 654 C C . ASN A 1 89 ? 16.434 5.980 4.303 1.00 73.88 89 ASN A C 1
ATOM 656 O O . ASN A 1 89 ? 17.186 6.509 5.119 1.00 73.88 89 ASN A O 1
ATOM 660 N N . LEU A 1 90 ? 16.836 5.721 3.054 1.00 79.25 90 LEU A N 1
ATOM 661 C CA . LEU A 1 90 ? 18.169 6.072 2.559 1.00 79.25 90 LEU A CA 1
ATOM 662 C C . LEU A 1 90 ? 18.272 7.550 2.146 1.00 79.25 90 LEU A C 1
ATOM 664 O O . LEU A 1 90 ? 19.338 8.155 2.252 1.00 79.25 90 LEU A O 1
ATOM 668 N N . LEU A 1 91 ? 17.173 8.133 1.658 1.00 78.81 91 LEU A N 1
ATOM 669 C CA . LEU A 1 91 ? 17.110 9.520 1.201 1.00 78.81 91 LEU A CA 1
ATOM 670 C C . LEU A 1 91 ? 16.116 10.317 2.058 1.00 78.81 91 LEU A C 1
ATOM 672 O O . LEU A 1 91 ? 15.018 9.835 2.322 1.00 78.81 91 LEU A O 1
ATOM 676 N N . PRO A 1 92 ? 16.439 11.565 2.444 1.00 73.31 92 PRO A N 1
ATOM 677 C CA . PRO A 1 92 ? 15.561 12.373 3.293 1.00 73.31 92 PRO A CA 1
ATOM 678 C C . PRO A 1 92 ? 14.325 12.931 2.564 1.00 73.31 92 PRO A C 1
ATOM 680 O O . PRO A 1 92 ? 13.474 13.545 3.197 1.00 73.31 92 PRO A O 1
ATOM 683 N N . PHE A 1 93 ? 14.230 12.757 1.242 1.00 75.44 93 PHE A N 1
ATOM 684 C CA . PHE A 1 93 ? 13.180 13.337 0.393 1.00 75.44 93 PHE A CA 1
ATOM 685 C C . PHE A 1 93 ? 12.474 12.308 -0.506 1.00 75.44 93 PHE A C 1
ATOM 687 O O . PHE A 1 93 ? 11.752 12.694 -1.426 1.00 75.44 93 PHE A O 1
ATOM 694 N N . GLY A 1 94 ? 12.697 11.008 -0.295 1.00 81.19 94 GLY A N 1
ATOM 695 C CA . GLY A 1 94 ? 12.094 9.993 -1.150 1.00 81.19 94 GLY A CA 1
ATOM 696 C C . GLY A 1 94 ? 12.612 8.580 -0.926 1.00 81.19 94 GLY A C 1
ATOM 697 O O . GLY A 1 94 ? 13.369 8.306 0.002 1.00 81.19 94 GLY A O 1
ATOM 698 N N . THR A 1 95 ? 12.210 7.685 -1.822 1.00 87.88 95 THR A N 1
ATOM 699 C CA . THR A 1 95 ? 12.595 6.271 -1.819 1.00 87.88 95 THR A CA 1
ATOM 700 C C . THR A 1 95 ? 13.530 5.994 -2.991 1.00 87.88 95 THR A C 1
ATOM 702 O O . THR A 1 95 ? 13.211 6.328 -4.135 1.00 87.88 95 THR A O 1
ATOM 705 N N . LEU A 1 96 ? 14.686 5.381 -2.727 1.00 91.50 96 LEU A N 1
ATOM 706 C CA . LEU A 1 96 ? 15.554 4.883 -3.794 1.00 91.50 96 LEU A CA 1
ATOM 707 C C . LEU A 1 96 ? 15.035 3.515 -4.246 1.00 91.50 96 LEU A C 1
ATOM 709 O O . LEU A 1 96 ? 14.748 2.653 -3.425 1.00 91.50 96 LEU A O 1
ATOM 713 N N . MET A 1 97 ? 14.926 3.309 -5.548 1.00 92.38 97 MET A N 1
ATOM 714 C CA . MET A 1 97 ? 14.469 2.069 -6.160 1.00 92.38 97 MET A CA 1
ATOM 715 C C . MET A 1 97 ? 15.570 1.537 -7.060 1.00 92.38 97 MET A C 1
ATOM 717 O O . MET A 1 97 ? 16.196 2.295 -7.800 1.00 92.38 97 MET A O 1
ATOM 721 N N . MET A 1 98 ? 15.788 0.233 -7.032 1.00 95.00 98 MET A N 1
ATOM 722 C CA . MET A 1 98 ? 16.677 -0.435 -7.973 1.00 95.00 98 MET A CA 1
ATOM 723 C C . MET A 1 98 ? 16.079 -1.762 -8.390 1.00 95.00 98 MET A C 1
ATOM 725 O O . MET A 1 98 ? 15.432 -2.435 -7.593 1.00 95.00 98 MET A O 1
ATOM 729 N N . GLY A 1 99 ? 16.290 -2.153 -9.636 1.00 94.75 99 GLY A N 1
ATOM 730 C CA . GLY A 1 99 ? 15.654 -3.359 -10.126 1.00 94.75 99 GLY A CA 1
ATOM 731 C C . GLY A 1 99 ? 16.063 -3.750 -11.525 1.00 94.75 99 GLY A C 1
ATOM 732 O O . GLY A 1 99 ? 16.918 -3.134 -12.171 1.00 94.75 99 GLY A O 1
ATOM 733 N N . THR A 1 100 ? 15.413 -4.810 -11.982 1.00 95.62 100 THR A N 1
ATOM 734 C CA . THR A 1 100 ? 15.565 -5.340 -13.331 1.00 95.62 100 THR A CA 1
ATOM 735 C C . THR A 1 100 ? 14.193 -5.460 -13.972 1.00 95.62 100 THR A C 1
ATOM 737 O O . THR A 1 100 ? 13.241 -5.889 -13.322 1.00 95.62 100 THR A O 1
ATOM 740 N N . ARG A 1 101 ? 14.084 -5.080 -15.244 1.00 92.50 101 ARG A N 1
ATOM 741 C CA . ARG A 1 101 ? 12.864 -5.217 -16.043 1.00 92.50 101 ARG A CA 1
ATOM 742 C C . ARG A 1 101 ? 13.200 -5.913 -17.346 1.00 92.50 101 ARG A C 1
ATOM 744 O O . ARG A 1 101 ? 14.046 -5.443 -18.105 1.00 92.50 101 ARG A O 1
ATOM 751 N N . TYR A 1 102 ? 12.518 -7.010 -17.613 1.00 92.06 102 TYR A N 1
ATOM 752 C CA . TYR A 1 102 ? 12.554 -7.732 -18.868 1.00 92.06 102 TYR A CA 1
ATOM 753 C C . TYR A 1 102 ? 11.326 -7.364 -19.691 1.00 92.06 102 TYR A C 1
ATOM 755 O O . TYR A 1 102 ? 10.198 -7.573 -19.257 1.00 92.06 102 TYR A O 1
ATOM 763 N N . THR A 1 103 ? 11.553 -6.778 -20.860 1.00 89.50 103 THR A N 1
ATOM 764 C CA . THR A 1 103 ? 10.500 -6.284 -21.751 1.00 89.50 103 THR A CA 1
ATOM 765 C C . THR A 1 103 ? 10.462 -7.152 -22.994 1.00 89.50 103 THR A C 1
ATOM 767 O O . THR A 1 103 ? 11.499 -7.341 -23.626 1.00 89.50 103 THR A O 1
ATOM 770 N N . MET A 1 104 ? 9.295 -7.698 -23.317 1.00 87.88 104 MET A N 1
ATOM 771 C CA . MET A 1 104 ? 9.056 -8.505 -24.510 1.00 87.88 104 MET A CA 1
ATOM 772 C C . MET A 1 104 ? 8.120 -7.724 -25.420 1.00 87.88 104 MET A C 1
ATOM 774 O O . MET A 1 104 ? 6.983 -7.465 -25.025 1.00 87.88 104 MET A O 1
ATOM 778 N N . PHE A 1 105 ? 8.596 -7.341 -26.597 1.00 83.94 105 PHE A N 1
ATOM 779 C CA . PHE A 1 105 ? 7.785 -6.624 -27.568 1.00 83.94 105 PHE A CA 1
ATOM 780 C C . PHE A 1 105 ? 6.955 -7.601 -28.408 1.00 83.94 105 PHE A C 1
ATOM 782 O O . PHE A 1 105 ? 7.211 -8.806 -28.426 1.00 83.94 105 PHE A O 1
ATOM 789 N N . ILE A 1 106 ? 5.876 -7.114 -29.006 1.00 75.62 106 ILE A N 1
ATOM 790 C CA . ILE A 1 106 ? 4.975 -7.867 -29.877 1.00 75.62 106 ILE A CA 1
ATOM 791 C C . ILE A 1 106 ? 4.832 -7.027 -31.142 1.00 75.62 106 ILE A C 1
ATOM 793 O O . ILE A 1 106 ? 4.461 -5.864 -31.029 1.00 75.62 106 ILE A O 1
ATOM 797 N N . ASP A 1 107 ? 5.153 -7.604 -32.306 1.00 63.53 107 ASP A N 1
ATOM 798 C CA . ASP A 1 107 ? 5.142 -6.922 -33.610 1.00 63.53 107 ASP A CA 1
ATOM 799 C C . ASP A 1 107 ? 5.899 -5.578 -33.592 1.00 63.53 107 ASP A C 1
ATOM 801 O O . ASP A 1 107 ? 5.320 -4.503 -33.759 1.00 63.53 107 ASP A O 1
ATOM 805 N N . ASP A 1 108 ? 7.210 -5.620 -33.340 1.00 58.88 108 ASP A N 1
ATOM 806 C CA . ASP A 1 108 ? 8.000 -4.409 -33.127 1.00 58.88 108 ASP A CA 1
ATOM 807 C C . ASP A 1 108 ? 8.626 -3.804 -34.392 1.00 58.88 108 ASP A C 1
ATOM 809 O O . ASP A 1 108 ? 8.926 -4.443 -35.395 1.00 58.88 108 ASP A O 1
ATOM 813 N N . TYR A 1 109 ? 8.795 -2.486 -34.319 1.00 60.84 109 TYR A N 1
ATOM 814 C CA . TYR A 1 109 ? 9.480 -1.644 -35.301 1.00 60.84 109 TYR A CA 1
ATOM 815 C C . TYR A 1 109 ? 10.908 -1.301 -34.841 1.00 60.84 109 TYR A C 1
ATOM 817 O O . TYR A 1 109 ? 11.494 -0.324 -35.311 1.00 60.84 109 TYR A O 1
ATOM 825 N N . ILE A 1 110 ? 11.439 -2.044 -33.864 1.00 64.62 110 ILE A N 1
ATOM 826 C CA . ILE A 1 110 ? 12.656 -1.696 -33.117 1.00 64.62 110 ILE A CA 1
ATOM 827 C C . ILE A 1 110 ? 13.922 -2.001 -33.930 1.00 64.62 110 ILE A C 1
ATOM 829 O O . ILE A 1 110 ? 14.894 -1.245 -33.853 1.00 64.62 110 ILE A O 1
ATOM 833 N N . ASP A 1 111 ? 13.898 -3.042 -34.761 1.00 58.84 111 ASP A N 1
ATOM 834 C CA . ASP A 1 111 ? 14.993 -3.418 -35.662 1.00 58.84 111 ASP A CA 1
ATOM 835 C C . ASP A 1 111 ? 14.909 -2.761 -37.062 1.00 58.84 111 ASP A C 1
ATOM 837 O O . ASP A 1 111 ? 15.847 -2.858 -37.864 1.00 58.84 111 ASP A O 1
ATOM 841 N N . GLY A 1 112 ? 13.807 -2.056 -37.345 1.00 53.16 112 GLY A N 1
ATOM 842 C CA . GLY A 1 112 ? 13.534 -1.397 -38.623 1.00 53.16 112 GLY A CA 1
ATOM 843 C C . GLY A 1 112 ? 13.035 -2.323 -39.744 1.00 53.16 112 GLY A C 1
ATOM 844 O O . GLY A 1 112 ? 12.931 -1.863 -40.885 1.00 53.16 112 GLY A O 1
ATOM 845 N N . TYR A 1 113 ? 12.707 -3.592 -39.466 1.00 51.56 113 TYR A N 1
ATOM 846 C CA . TYR A 1 113 ? 12.214 -4.561 -40.450 1.00 51.56 113 TYR A CA 1
ATOM 847 C C . TYR A 1 113 ? 10.891 -5.210 -40.019 1.00 51.56 113 TYR A C 1
ATOM 849 O O . TYR A 1 113 ? 10.849 -6.115 -39.203 1.00 51.56 113 TYR A O 1
ATOM 857 N N . VAL A 1 114 ? 9.803 -4.896 -40.727 1.00 51.53 114 VAL A N 1
ATOM 858 C CA . VAL A 1 114 ? 8.462 -5.496 -40.511 1.00 51.53 114 VAL A CA 1
ATOM 859 C C . VAL A 1 114 ? 8.386 -6.995 -40.906 1.00 51.53 114 VAL A C 1
ATOM 861 O O . VAL A 1 114 ? 7.320 -7.595 -40.898 1.00 51.53 114 VAL A O 1
ATOM 864 N N . ASN A 1 115 ? 9.502 -7.611 -41.321 1.00 52.03 115 ASN A N 1
ATOM 865 C CA . ASN A 1 115 ? 9.563 -8.957 -41.919 1.00 52.03 115 ASN A CA 1
ATOM 866 C C . ASN A 1 115 ? 10.584 -9.893 -41.228 1.00 52.03 115 ASN A C 1
ATOM 868 O O . ASN A 1 115 ? 11.098 -10.826 -41.851 1.00 52.03 115 ASN A O 1
ATOM 872 N N . GLY A 1 116 ? 10.903 -9.644 -39.954 1.00 54.38 116 GLY A N 1
ATOM 873 C CA . GLY A 1 116 ? 11.661 -10.561 -39.095 1.00 54.38 116 GLY A CA 1
ATOM 874 C C . GLY A 1 116 ? 10.749 -11.565 -38.379 1.00 54.38 116 GLY A C 1
ATOM 875 O O . GLY A 1 116 ? 9.611 -11.258 -38.050 1.00 54.38 116 GLY A O 1
ATOM 876 N N . SER A 1 117 ? 11.218 -12.796 -38.143 1.00 52.72 117 SER A N 1
ATOM 877 C CA . SER A 1 117 ? 10.394 -13.876 -37.567 1.00 52.72 117 SER A CA 1
ATOM 878 C C . SER A 1 117 ? 10.397 -13.935 -36.031 1.00 52.72 117 SER A C 1
ATOM 880 O O . SER A 1 117 ? 10.106 -14.996 -35.472 1.00 52.72 117 SER A O 1
ATOM 882 N N . GLY A 1 118 ? 10.814 -12.878 -35.333 1.00 63.00 118 GLY A N 1
ATOM 883 C CA . GLY A 1 118 ? 11.014 -12.938 -33.888 1.00 63.00 118 GLY A CA 1
ATOM 884 C C . GLY A 1 118 ? 10.842 -11.593 -33.208 1.00 63.00 118 GLY A C 1
ATOM 885 O O . GLY A 1 118 ? 11.448 -10.619 -33.620 1.00 63.00 118 GLY A O 1
ATOM 886 N N . ASN A 1 119 ? 10.048 -11.595 -32.143 1.00 72.19 119 ASN A N 1
ATOM 887 C CA . ASN A 1 119 ? 9.850 -10.463 -31.250 1.00 72.19 119 ASN A CA 1
ATOM 888 C C . ASN A 1 119 ? 11.144 -10.070 -30.520 1.00 72.19 119 ASN A C 1
ATOM 890 O O . ASN A 1 119 ? 11.809 -10.937 -29.929 1.00 72.19 11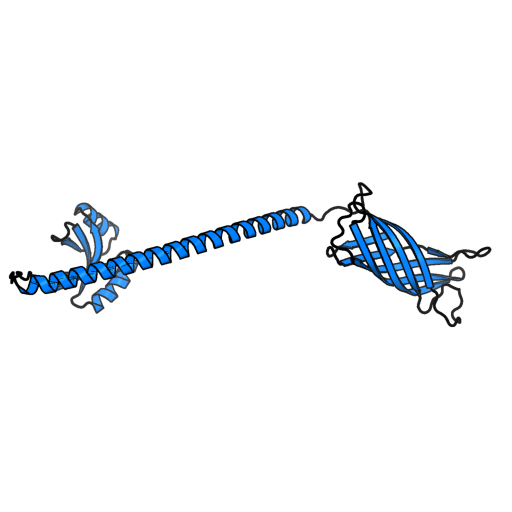9 ASN A O 1
ATOM 894 N N . ASP A 1 120 ? 11.429 -8.773 -30.458 1.00 76.31 120 ASP A N 1
ATOM 895 C CA . ASP A 1 120 ? 12.546 -8.210 -29.715 1.00 76.31 120 ASP A CA 1
ATOM 896 C C . ASP A 1 120 ? 12.311 -8.245 -28.204 1.00 76.31 120 ASP A C 1
ATOM 898 O O . ASP A 1 120 ? 11.191 -8.207 -27.674 1.00 76.31 120 ASP A O 1
ATOM 902 N N . LYS A 1 121 ? 13.421 -8.339 -27.465 1.00 83.62 121 LYS A N 1
ATOM 903 C CA . LYS A 1 121 ? 13.413 -8.397 -26.002 1.00 83.62 121 LYS A CA 1
ATOM 904 C C . LYS A 1 121 ? 14.533 -7.548 -25.430 1.00 83.62 121 LYS A C 1
ATOM 906 O O . LYS A 1 121 ? 15.676 -7.635 -25.871 1.00 83.62 121 LYS A O 1
ATOM 911 N N . ILE A 1 122 ? 14.222 -6.770 -24.397 1.00 83.88 122 ILE A N 1
ATOM 912 C CA . ILE A 1 122 ? 15.180 -5.877 -23.739 1.00 83.88 122 ILE A CA 1
ATOM 913 C C . ILE A 1 122 ? 15.210 -6.178 -22.243 1.00 83.88 122 ILE A C 1
ATOM 915 O O . ILE A 1 122 ? 14.192 -6.090 -21.556 1.00 83.88 122 ILE A O 1
ATOM 919 N N . LEU A 1 123 ? 16.401 -6.487 -21.724 1.00 88.69 123 LEU A N 1
ATOM 920 C CA . LEU A 1 123 ? 16.670 -6.503 -20.289 1.00 88.69 123 LEU A CA 1
ATOM 921 C C . LEU A 1 123 ? 17.221 -5.140 -19.864 1.00 88.69 123 LEU A C 1
ATOM 923 O O . LEU A 1 123 ? 18.225 -4.674 -20.400 1.00 88.69 123 LEU A O 1
ATOM 927 N N . ARG A 1 124 ? 16.580 -4.514 -18.879 1.00 88.50 124 ARG A N 1
ATOM 928 C CA . ARG A 1 124 ? 16.961 -3.209 -18.334 1.00 88.50 124 ARG A CA 1
ATOM 929 C C . ARG A 1 124 ? 17.310 -3.354 -16.864 1.00 88.50 124 ARG A C 1
ATOM 931 O O . ARG A 1 124 ? 16.494 -3.838 -16.085 1.00 88.50 124 ARG A O 1
ATOM 938 N N . PHE A 1 125 ? 18.493 -2.884 -16.491 1.00 92.75 125 PHE A N 1
ATOM 939 C CA . PHE A 1 125 ? 18.842 -2.607 -15.102 1.00 92.75 125 PHE A CA 1
ATOM 940 C C . PHE A 1 125 ? 18.574 -1.134 -14.847 1.00 92.75 125 PHE A C 1
ATOM 942 O O . PHE A 1 125 ? 18.971 -0.293 -15.656 1.00 92.75 125 PHE A O 1
ATOM 949 N N . PHE A 1 126 ? 17.897 -0.817 -13.751 1.00 90.19 126 PHE A N 1
ATOM 950 C CA . PHE A 1 126 ? 17.564 0.563 -13.445 1.00 90.19 126 PHE A CA 1
ATOM 951 C C . PHE A 1 126 ? 17.817 0.896 -11.982 1.00 90.19 126 PHE A C 1
ATOM 953 O O . PHE A 1 126 ? 17.763 0.046 -11.093 1.00 90.19 126 PHE A O 1
ATOM 960 N N . THR A 1 127 ? 18.076 2.179 -11.768 1.00 92.69 127 THR A N 1
ATOM 961 C CA . THR A 1 127 ? 18.019 2.846 -10.476 1.00 92.69 127 THR A CA 1
ATOM 962 C C . THR A 1 127 ? 17.161 4.091 -10.658 1.00 92.69 127 THR A C 1
ATOM 964 O O . THR A 1 127 ? 17.235 4.752 -11.696 1.00 92.69 127 THR A O 1
ATOM 967 N N . GLY A 1 128 ? 16.294 4.383 -9.701 1.00 89.62 128 GLY A N 1
ATOM 968 C CA . GLY A 1 128 ? 15.345 5.482 -9.783 1.00 89.62 128 GLY A CA 1
ATOM 969 C C . GLY A 1 128 ? 15.039 6.034 -8.404 1.00 89.62 128 GLY A C 1
ATOM 970 O O . GLY A 1 128 ? 15.095 5.314 -7.417 1.00 89.62 128 GLY A O 1
ATOM 971 N N . VAL A 1 129 ? 14.712 7.319 -8.326 1.00 90.06 129 VAL A N 1
ATOM 972 C CA . VAL A 1 129 ? 14.286 7.948 -7.074 1.00 90.06 129 VAL A CA 1
ATOM 973 C C . VAL A 1 129 ? 12.810 8.289 -7.190 1.00 90.06 129 VAL A C 1
ATOM 975 O O . VAL A 1 129 ? 12.415 9.026 -8.095 1.00 90.06 129 VAL A O 1
ATOM 978 N N . ARG A 1 130 ? 12.001 7.758 -6.273 1.00 87.56 130 ARG A N 1
ATOM 979 C CA . ARG A 1 130 ? 10.609 8.168 -6.087 1.00 87.56 130 ARG A CA 1
ATOM 980 C C . ARG A 1 130 ? 10.574 9.311 -5.085 1.00 87.56 130 ARG A C 1
ATOM 982 O O . ARG A 1 130 ? 11.059 9.162 -3.967 1.00 87.56 130 ARG A O 1
ATOM 989 N N . ILE A 1 131 ? 10.002 10.437 -5.491 1.00 85.19 131 ILE A N 1
ATOM 990 C CA . ILE A 1 131 ? 9.745 11.574 -4.606 1.00 85.19 131 ILE A CA 1
ATOM 991 C C . ILE A 1 131 ? 8.278 11.503 -4.202 1.00 85.19 131 ILE A C 1
ATOM 993 O O . ILE A 1 131 ? 7.394 11.604 -5.053 1.00 85.19 131 ILE A O 1
ATOM 997 N N . ASP A 1 132 ? 8.024 11.328 -2.910 1.00 74.25 132 ASP A N 1
ATOM 998 C CA . ASP A 1 132 ? 6.666 11.273 -2.385 1.00 74.25 132 ASP A CA 1
ATOM 999 C C . ASP A 1 132 ? 6.151 12.714 -2.222 1.00 74.25 132 ASP A C 1
ATOM 1001 O O . ASP A 1 132 ? 6.613 13.461 -1.359 1.00 74.25 132 ASP A O 1
ATOM 1005 N N . LEU A 1 133 ? 5.204 13.135 -3.071 1.00 68.81 133 LEU A N 1
ATOM 1006 C CA . LEU A 1 133 ? 4.673 14.512 -3.141 1.00 68.81 133 LEU A CA 1
ATOM 1007 C C . LEU A 1 133 ? 3.732 14.892 -1.970 1.00 68.81 133 LEU A C 1
ATOM 1009 O O . LEU A 1 133 ? 2.833 15.716 -2.120 1.00 68.81 133 LEU A O 1
ATOM 1013 N N . GLY A 1 134 ? 3.977 14.338 -0.782 1.00 58.59 134 GLY A N 1
ATOM 1014 C CA . GLY A 1 134 ? 3.245 14.628 0.450 1.00 58.59 134 GLY A CA 1
ATOM 1015 C C . GLY A 1 134 ? 2.104 13.652 0.751 1.00 58.59 134 GLY A C 1
ATOM 1016 O O . GLY A 1 134 ? 1.503 13.042 -0.132 1.00 58.59 134 GLY A O 1
ATOM 1017 N N . LYS A 1 135 ? 1.811 13.501 2.047 1.00 53.56 135 LYS A N 1
ATOM 1018 C CA . LYS A 1 135 ? 0.671 12.735 2.564 1.00 53.56 135 LYS A CA 1
ATOM 1019 C C . LYS A 1 135 ? -0.622 13.468 2.199 1.00 53.56 135 LYS A C 1
ATOM 1021 O O . LYS A 1 135 ? -0.756 14.648 2.510 1.00 53.56 135 LYS A O 1
ATOM 1026 N N . SER A 1 136 ? -1.600 12.774 1.607 1.00 49.25 136 SER A N 1
ATOM 1027 C CA . SER A 1 136 ? -2.986 13.259 1.679 1.00 49.25 136 SER A CA 1
ATOM 1028 C C . SER A 1 136 ? -3.356 13.436 3.160 1.00 49.25 136 SER A C 1
ATOM 1030 O O . SER A 1 136 ? -2.862 12.675 3.998 1.00 49.25 136 SER A O 1
ATOM 1032 N N . ASN A 1 137 ? -4.210 14.408 3.482 1.00 51.62 137 ASN A N 1
ATOM 1033 C CA . ASN A 1 137 ? -4.619 14.796 4.844 1.00 51.62 137 ASN A CA 1
ATOM 1034 C C . ASN A 1 137 ? -5.137 13.645 5.747 1.00 51.62 137 ASN A C 1
ATOM 1036 O O . ASN A 1 137 ? -5.406 13.860 6.922 1.00 51.62 137 ASN A O 1
ATOM 1040 N N . ASN A 1 138 ? -5.246 12.420 5.233 1.00 53.72 138 ASN A N 1
ATOM 1041 C CA . ASN A 1 138 ? -5.827 11.266 5.907 1.00 53.72 138 ASN A CA 1
ATOM 1042 C C . ASN A 1 138 ? -4.803 10.422 6.684 1.00 53.72 138 ASN A C 1
ATOM 1044 O O . ASN A 1 138 ? -5.195 9.494 7.381 1.00 53.72 138 ASN A O 1
ATOM 1048 N N . ALA A 1 139 ? -3.494 10.672 6.565 1.00 56.88 139 ALA A N 1
ATOM 1049 C CA . ALA A 1 139 ? -2.488 9.855 7.259 1.00 56.88 139 ALA A CA 1
ATOM 1050 C C . ALA A 1 139 ? -2.515 10.054 8.787 1.00 56.88 139 ALA A C 1
ATOM 1052 O O . ALA A 1 139 ? -2.374 9.089 9.540 1.00 56.88 139 ALA A O 1
ATOM 1053 N N . ASP A 1 140 ? -2.741 11.290 9.236 1.00 61.97 140 ASP A N 1
ATOM 1054 C CA . ASP A 1 140 ? -2.876 11.609 10.659 1.00 61.97 140 ASP A CA 1
ATOM 1055 C C . ASP A 1 140 ? -4.236 11.139 11.198 1.00 61.97 140 ASP A C 1
ATOM 1057 O O . ASP A 1 140 ? -4.318 10.611 12.307 1.00 61.97 140 ASP A O 1
ATOM 1061 N N . GLU A 1 141 ? -5.292 11.218 10.379 1.00 61.34 141 GLU A N 1
ATOM 1062 C CA . GLU A 1 141 ? -6.607 10.649 10.698 1.00 61.34 141 GLU A CA 1
ATOM 1063 C C . GLU A 1 141 ? -6.575 9.116 10.785 1.00 61.34 141 GLU A C 1
ATOM 1065 O O . GLU A 1 141 ? -7.197 8.540 11.676 1.00 61.34 141 GLU A O 1
ATOM 1070 N N . LEU A 1 142 ? -5.807 8.441 9.924 1.00 60.69 142 LEU A N 1
ATOM 1071 C CA . LEU A 1 142 ? -5.632 6.987 9.956 1.00 60.69 142 LEU A CA 1
ATOM 1072 C C . LEU A 1 142 ? -4.844 6.546 11.196 1.00 60.69 142 LEU A C 1
ATOM 1074 O O . LEU A 1 142 ? -5.185 5.539 11.816 1.00 60.69 142 LEU A O 1
ATOM 1078 N N . LEU A 1 143 ? -3.816 7.305 11.589 1.00 73.19 143 LEU A N 1
ATOM 1079 C CA . LEU A 1 143 ? -3.076 7.060 12.827 1.00 73.19 143 LEU A CA 1
ATOM 1080 C C . LEU A 1 143 ? -3.972 7.274 14.057 1.00 73.19 143 LEU A C 1
ATOM 1082 O O . LEU A 1 143 ? -3.980 6.449 14.970 1.00 73.19 143 LEU A O 1
ATOM 1086 N N . ALA A 1 144 ? -4.782 8.336 14.058 1.00 72.44 144 ALA A N 1
ATOM 1087 C CA . ALA A 1 144 ? -5.768 8.585 15.105 1.00 72.44 144 ALA A CA 1
ATOM 1088 C C . ALA A 1 144 ? -6.835 7.476 15.169 1.00 72.44 144 ALA A C 1
ATOM 1090 O O . ALA A 1 144 ? -7.209 7.042 16.261 1.00 72.44 144 ALA A O 1
ATOM 1091 N N . ALA A 1 145 ? -7.289 6.974 14.017 1.00 68.06 145 ALA A N 1
ATOM 1092 C CA . ALA A 1 145 ? -8.227 5.861 13.931 1.00 68.06 145 ALA A CA 1
ATOM 1093 C C . ALA A 1 145 ? -7.617 4.554 14.462 1.00 68.06 145 ALA A C 1
ATOM 1095 O O . ALA A 1 145 ? -8.265 3.880 15.262 1.00 68.06 145 ALA A O 1
ATOM 1096 N N . LYS A 1 146 ? -6.365 4.231 14.102 1.00 75.25 146 LYS A N 1
ATOM 1097 C CA . LYS A 1 146 ? -5.638 3.069 14.646 1.00 75.25 146 LYS A CA 1
ATOM 1098 C C . LYS A 1 146 ? -5.518 3.138 16.169 1.00 75.25 146 LYS A C 1
ATOM 1100 O O . LYS A 1 146 ? -5.959 2.219 16.849 1.00 75.25 146 LYS A O 1
ATOM 1105 N N . ASN A 1 147 ? -5.067 4.269 16.711 1.00 85.19 147 ASN A N 1
ATOM 1106 C CA . ASN A 1 147 ? -4.956 4.458 18.162 1.00 85.19 147 ASN A CA 1
ATOM 1107 C C . ASN A 1 147 ? -6.310 4.309 18.882 1.00 85.19 147 ASN A C 1
ATOM 1109 O O . ASN A 1 147 ? -6.380 3.814 20.008 1.00 85.19 147 ASN A O 1
ATOM 1113 N N . LYS A 1 148 ? -7.408 4.735 18.242 1.00 85.94 148 LYS A N 1
ATOM 1114 C CA . LYS A 1 148 ? -8.762 4.583 18.789 1.00 85.94 148 LYS A CA 1
ATOM 1115 C C . LYS A 1 148 ? -9.226 3.126 18.775 1.00 85.94 148 LYS A C 1
ATOM 1117 O O . LYS A 1 148 ? -9.866 2.704 19.735 1.00 85.94 148 LYS A O 1
ATOM 1122 N N . ILE A 1 149 ? -8.896 2.372 17.726 1.00 84.31 149 ILE A N 1
ATOM 1123 C CA . ILE A 1 149 ? -9.176 0.932 17.625 1.00 84.31 149 ILE A CA 1
ATOM 1124 C C . ILE A 1 149 ? -8.408 0.162 18.706 1.00 84.31 149 ILE A C 1
ATOM 1126 O O . ILE A 1 149 ? -9.020 -0.637 19.411 1.00 84.31 149 ILE A O 1
ATOM 1130 N N . ASP A 1 150 ? -7.122 0.455 18.906 1.00 87.62 150 ASP A N 1
ATOM 1131 C CA . ASP A 1 150 ? -6.307 -0.205 19.937 1.00 87.62 150 ASP A CA 1
ATOM 1132 C C . ASP A 1 150 ? -6.867 0.049 21.343 1.00 87.62 150 ASP A C 1
ATOM 1134 O O . ASP A 1 150 ? -7.001 -0.874 22.150 1.00 87.62 150 ASP A O 1
ATOM 1138 N N . LYS A 1 151 ? -7.292 1.291 21.616 1.00 90.12 151 LYS A N 1
ATOM 1139 C CA . LYS A 1 151 ? -7.959 1.640 22.875 1.00 90.12 151 LYS A CA 1
ATOM 1140 C C . LYS A 1 151 ? -9.287 0.896 23.052 1.00 90.12 151 LYS A C 1
ATOM 1142 O O . LYS A 1 151 ? -9.513 0.318 24.108 1.00 90.12 151 LYS A O 1
ATOM 1147 N N . LEU A 1 152 ? -10.138 0.868 22.023 1.00 86.19 152 LEU A N 1
ATOM 1148 C CA . LEU A 1 152 ? -11.412 0.136 22.044 1.00 86.19 152 LEU A CA 1
ATOM 1149 C C . LEU A 1 152 ? -11.211 -1.367 22.272 1.00 86.19 152 LEU A C 1
ATOM 1151 O O . LEU A 1 152 ? -11.991 -1.979 22.996 1.00 86.19 152 LEU A O 1
ATOM 1155 N N . SER A 1 153 ? -10.165 -1.959 21.693 1.00 84.81 153 SER A N 1
ATOM 1156 C CA . SER A 1 153 ? -9.819 -3.366 21.910 1.00 84.81 153 SER A CA 1
ATOM 1157 C C . SER A 1 153 ? -9.392 -3.635 23.359 1.00 84.81 153 SER A C 1
ATOM 1159 O O . SER A 1 153 ? -9.779 -4.651 23.943 1.00 84.81 153 SER A O 1
ATOM 1161 N N . GLY A 1 154 ? -8.618 -2.723 23.956 1.00 90.50 154 GLY A N 1
ATOM 1162 C CA . GLY A 1 154 ? -8.248 -2.785 25.372 1.00 90.50 154 GLY A CA 1
ATOM 1163 C C . GLY A 1 154 ? -9.461 -2.657 26.297 1.00 90.50 154 GLY A C 1
ATOM 1164 O O . GLY A 1 154 ? -9.650 -3.493 27.181 1.00 90.50 154 GLY A O 1
ATOM 1165 N N . ASP A 1 155 ? -10.322 -1.670 26.038 1.00 89.25 155 ASP A N 1
ATOM 1166 C CA . ASP A 1 155 ? -11.550 -1.429 26.803 1.00 89.25 155 ASP A CA 1
ATOM 1167 C C . ASP A 1 155 ? -12.519 -2.621 26.701 1.00 89.25 155 ASP A C 1
ATOM 1169 O O . ASP A 1 155 ? -13.102 -3.034 27.704 1.00 89.25 155 ASP A O 1
ATOM 1173 N N . LEU A 1 156 ? -12.650 -3.231 25.516 1.00 84.44 156 LEU A N 1
ATOM 1174 C CA . LEU A 1 156 ? -13.466 -4.430 25.316 1.00 84.44 156 LEU A CA 1
ATOM 1175 C C . LEU A 1 156 ? -12.936 -5.615 26.131 1.00 84.44 156 LEU A C 1
ATOM 1177 O O . LEU A 1 156 ? -13.715 -6.314 26.772 1.00 84.44 156 LEU A O 1
ATOM 1181 N N . THR A 1 157 ? -11.618 -5.821 26.148 1.00 89.94 157 THR A N 1
ATOM 1182 C CA . THR A 1 157 ? -10.994 -6.8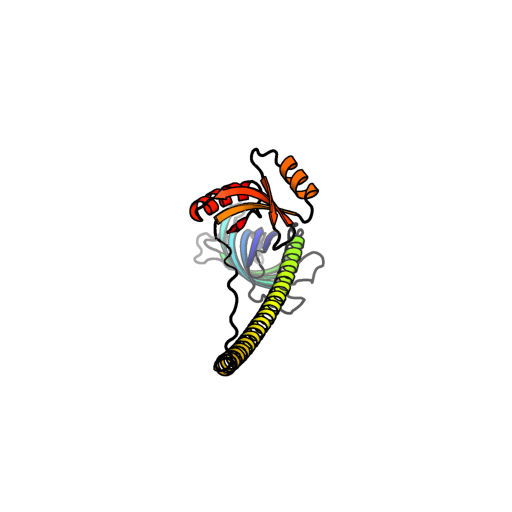97 26.936 1.00 89.94 157 THR A CA 1
ATOM 1183 C C . THR A 1 157 ? -11.230 -6.690 28.433 1.00 89.94 157 THR A C 1
ATOM 1185 O O . THR A 1 157 ? -11.607 -7.625 29.137 1.00 89.94 157 THR A O 1
ATOM 1188 N N . ALA A 1 158 ? -11.073 -5.455 28.920 1.00 90.62 158 ALA A N 1
ATOM 1189 C CA . ALA A 1 158 ? -11.348 -5.115 30.314 1.00 90.62 158 ALA A CA 1
ATOM 1190 C C . ALA A 1 158 ? -12.831 -5.307 30.680 1.00 90.62 158 ALA A C 1
ATOM 1192 O O . ALA A 1 158 ? -13.138 -5.814 31.757 1.00 90.62 158 ALA A O 1
ATOM 1193 N N . ALA A 1 159 ? -13.751 -4.948 29.779 1.00 84.75 159 ALA A N 1
ATOM 1194 C CA . ALA A 1 159 ? -15.185 -5.135 29.980 1.00 84.75 159 ALA A CA 1
ATOM 1195 C C . ALA A 1 159 ? -15.584 -6.618 30.028 1.00 84.75 159 ALA A C 1
ATOM 1197 O O . ALA A 1 159 ? -16.422 -6.990 30.847 1.00 84.75 159 ALA A O 1
ATOM 1198 N N . VAL A 1 160 ? -14.972 -7.468 29.195 1.00 87.31 160 VAL A N 1
ATOM 1199 C CA . VAL A 1 160 ? -15.192 -8.924 29.226 1.00 87.31 160 VAL A CA 1
ATOM 1200 C C . VAL A 1 160 ? -14.726 -9.514 30.558 1.00 87.31 160 VAL A C 1
ATOM 1202 O O . VAL A 1 160 ? -15.492 -10.228 31.195 1.00 87.31 160 VAL A O 1
ATOM 1205 N N . LEU A 1 161 ? -13.531 -9.148 31.033 1.00 90.12 161 LEU A N 1
ATOM 1206 C CA . LEU A 1 161 ? -13.030 -9.606 32.336 1.00 90.12 161 LEU A CA 1
ATOM 1207 C C . LEU A 1 161 ? -13.949 -9.176 33.490 1.00 90.12 161 LEU A C 1
ATOM 1209 O O . LEU A 1 161 ? -14.288 -9.984 34.349 1.00 90.12 161 LEU A O 1
ATOM 1213 N N . ALA A 1 162 ? -14.411 -7.922 33.479 1.00 89.12 162 ALA A N 1
ATOM 1214 C CA . ALA A 1 162 ? -15.344 -7.426 34.488 1.00 89.12 162 ALA A CA 1
ATOM 1215 C C . ALA A 1 162 ? -16.705 -8.147 34.441 1.00 89.12 162 ALA A C 1
ATOM 1217 O O . ALA A 1 162 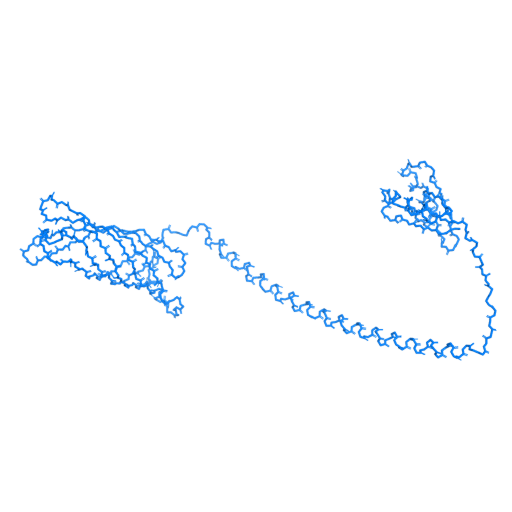? -17.325 -8.368 35.482 1.00 89.12 162 ALA A O 1
ATOM 1218 N N . PHE A 1 163 ? -17.181 -8.514 33.248 1.00 87.56 163 PHE A N 1
ATOM 1219 C CA . PHE A 1 163 ? -18.413 -9.284 33.085 1.00 87.56 163 PHE A CA 1
ATOM 1220 C C . PHE A 1 163 ? -18.276 -10.716 33.619 1.00 87.56 163 PHE A C 1
ATOM 1222 O O . PHE A 1 163 ? -19.194 -11.201 34.286 1.00 87.56 163 PHE A O 1
ATOM 1229 N N . ASP A 1 164 ? -17.144 -11.374 33.368 1.00 88.56 164 ASP A N 1
ATOM 1230 C CA . ASP A 1 164 ? -16.862 -12.716 33.886 1.00 88.56 164 ASP A CA 1
ATOM 1231 C C . ASP A 1 164 ? -16.782 -12.713 35.421 1.00 88.56 164 ASP A C 1
ATOM 1233 O O . ASP A 1 164 ? -17.433 -13.535 36.073 1.00 88.56 164 ASP A O 1
ATOM 1237 N N . ASP A 1 165 ? -16.089 -11.732 36.011 1.00 89.88 165 ASP A N 1
ATOM 1238 C CA . ASP A 1 165 ? -16.016 -11.554 37.467 1.00 89.88 165 ASP A CA 1
ATOM 1239 C C . ASP A 1 165 ? -17.404 -11.328 38.085 1.00 89.88 165 ASP A C 1
ATOM 1241 O O . ASP A 1 165 ? -17.762 -11.945 39.095 1.00 89.88 165 ASP A O 1
ATOM 1245 N N . LEU A 1 166 ? -18.222 -10.466 37.472 1.00 87.62 166 LEU A N 1
ATOM 1246 C CA . LEU A 1 166 ? -19.572 -10.179 37.956 1.00 87.62 166 LEU A CA 1
ATOM 1247 C C . LEU A 1 166 ? -20.494 -11.400 37.825 1.00 87.62 166 LEU A C 1
ATOM 1249 O O . LEU A 1 166 ? -21.324 -11.654 38.701 1.00 87.62 166 LEU A O 1
ATOM 1253 N N . SER A 1 167 ? -20.335 -12.180 36.755 1.00 87.00 167 SER A N 1
ATOM 1254 C CA . SER A 1 167 ? -21.076 -13.427 36.549 1.00 87.00 167 SER A CA 1
ATOM 1255 C C . SER A 1 167 ? -20.711 -14.466 37.610 1.00 87.00 167 SER A C 1
ATOM 1257 O O . SER A 1 167 ? -21.606 -15.065 38.207 1.00 87.00 167 SER A O 1
ATOM 1259 N N . ALA A 1 168 ? -19.421 -14.612 37.928 1.00 88.44 168 ALA A N 1
ATOM 1260 C CA . ALA A 1 168 ? -18.956 -15.488 39.001 1.00 88.44 168 ALA A CA 1
ATOM 1261 C C . ALA A 1 168 ? -19.486 -15.053 40.380 1.00 88.44 168 ALA A C 1
ATOM 1263 O O . ALA A 1 168 ? -19.944 -15.891 41.162 1.00 88.44 168 ALA A O 1
ATOM 1264 N N . GLN A 1 169 ? -19.495 -13.747 40.672 1.00 88.75 169 GLN A N 1
ATOM 1265 C CA . GLN A 1 169 ? -20.082 -13.215 41.908 1.00 88.75 169 GLN A CA 1
ATOM 1266 C C . GLN A 1 169 ? -21.583 -13.502 42.001 1.00 88.75 169 GLN A C 1
ATOM 1268 O O . GLN A 1 169 ? -22.065 -13.930 43.052 1.00 88.75 169 GLN A O 1
ATOM 1273 N N . LYS A 1 170 ? -22.322 -13.312 40.902 1.00 89.62 170 LYS A N 1
ATOM 1274 C CA . LYS A 1 170 ? -23.762 -13.581 40.842 1.00 89.62 170 LYS A CA 1
ATOM 1275 C C . LYS A 1 170 ? -24.080 -15.059 41.081 1.00 89.62 170 LYS A C 1
ATOM 1277 O O . LYS A 1 170 ? -25.014 -15.361 41.823 1.00 89.62 170 LYS A O 1
ATOM 1282 N N . GLU A 1 171 ? -23.315 -15.973 40.487 1.00 87.56 171 GLU A N 1
ATOM 1283 C CA . GLU A 1 171 ? -23.465 -17.422 40.696 1.00 87.56 171 GLU A CA 1
ATOM 1284 C C . GLU A 1 171 ? -23.206 -17.802 42.170 1.00 87.56 171 GLU A C 1
ATOM 1286 O O . GLU A 1 171 ? -23.949 -18.589 42.769 1.00 87.56 171 GLU A O 1
ATOM 1291 N N . GLY A 1 172 ? -22.190 -17.184 42.788 1.00 89.31 172 GLY A N 1
ATOM 1292 C CA . GLY A 1 172 ? -21.859 -17.367 44.202 1.00 89.31 172 GLY A CA 1
ATOM 1293 C C . GLY A 1 172 ? -22.942 -16.852 45.157 1.00 89.31 172 GLY A C 1
ATOM 1294 O O . GLY A 1 172 ? -23.347 -17.567 46.075 1.00 89.31 172 GLY A O 1
ATOM 1295 N N . GLU A 1 173 ? -23.461 -15.643 44.927 1.00 87.44 173 GLU A N 1
ATOM 1296 C CA . GLU A 1 173 ? -24.576 -15.063 45.695 1.00 87.44 173 GLU A CA 1
ATOM 1297 C C . GLU A 1 173 ? -25.850 -15.905 45.569 1.00 87.44 173 GLU A C 1
ATOM 1299 O O . GLU A 1 173 ? -26.507 -16.184 46.574 1.00 87.44 173 GLU A O 1
ATOM 1304 N N . LYS A 1 174 ? -26.172 -16.378 44.357 1.00 90.88 174 LYS A N 1
ATOM 1305 C CA . LYS A 1 174 ? -27.315 -17.268 44.122 1.00 90.88 174 LYS A CA 1
ATOM 1306 C C . LYS A 1 174 ? -27.186 -18.561 44.929 1.00 90.88 174 LYS A C 1
ATOM 1308 O O . LYS A 1 174 ? -28.120 -18.932 45.632 1.00 90.88 174 LYS A O 1
ATOM 1313 N N . SER A 1 175 ? -26.013 -19.192 44.893 1.00 88.75 175 SER A N 1
ATOM 1314 C CA . SER A 1 175 ? -25.735 -20.410 45.666 1.00 88.75 175 SER A CA 1
ATOM 1315 C C . SER A 1 175 ? -25.856 -20.169 47.177 1.00 88.75 175 SER A C 1
ATOM 1317 O O . SER A 1 175 ? -26.398 -21.004 47.904 1.00 88.75 175 SER A O 1
ATOM 1319 N N . ARG A 1 176 ? -25.402 -19.004 47.668 1.00 91.50 176 ARG A N 1
ATOM 1320 C CA . ARG A 1 176 ? -25.544 -18.619 49.081 1.00 91.50 176 ARG A CA 1
ATOM 1321 C C . ARG A 1 176 ? -27.012 -18.446 49.478 1.00 91.50 176 ARG A C 1
ATOM 1323 O O . ARG A 1 176 ? -27.420 -18.973 50.510 1.00 91.50 176 ARG A O 1
ATOM 1330 N N . LEU A 1 177 ? -27.798 -17.744 48.660 1.00 90.19 177 LEU A N 1
ATOM 1331 C CA . LEU A 1 177 ? -29.229 -17.528 48.892 1.00 90.19 177 LEU A CA 1
ATOM 1332 C C . LEU A 1 177 ? -30.028 -18.835 48.837 1.00 90.19 177 LEU A C 1
ATOM 1334 O O . LEU A 1 177 ? -30.952 -19.022 49.624 1.00 90.19 177 LEU A O 1
ATOM 1338 N N . GLU A 1 178 ? -29.685 -19.757 47.937 1.00 91.50 178 GLU A N 1
ATOM 1339 C CA . GLU A 1 178 ? -30.311 -21.083 47.882 1.00 91.50 178 GLU A CA 1
ATOM 1340 C C . GLU A 1 178 ? -30.030 -21.893 49.158 1.00 91.50 178 GLU A C 1
ATOM 1342 O O . GLU A 1 178 ? -30.953 -22.488 49.721 1.00 91.50 178 GLU A O 1
ATOM 1347 N N . ALA A 1 179 ? -28.796 -21.856 49.672 1.00 89.56 179 ALA A N 1
ATOM 1348 C CA . ALA A 1 179 ? -28.440 -22.505 50.934 1.00 89.56 179 ALA A CA 1
ATOM 1349 C C . ALA A 1 179 ? -29.154 -21.876 52.146 1.00 89.56 179 ALA A C 1
ATOM 1351 O O . ALA A 1 179 ? -29.624 -22.589 53.035 1.00 89.56 179 ALA A O 1
ATOM 1352 N N . GLU A 1 180 ? -29.270 -20.546 52.182 1.00 90.06 180 GLU A N 1
ATOM 1353 C CA . GLU A 1 180 ? -29.986 -19.830 53.241 1.00 90.06 180 GLU A CA 1
ATOM 1354 C C . GLU A 1 180 ? -31.489 -20.140 53.217 1.00 90.06 180 GLU A C 1
ATOM 1356 O O . GLU A 1 180 ? -32.065 -20.473 54.254 1.00 90.06 180 GLU A O 1
ATOM 1361 N N . ASN A 1 181 ? -32.107 -20.143 52.031 1.00 89.44 181 ASN A N 1
ATOM 1362 C CA . ASN A 1 181 ? -33.505 -20.534 51.852 1.00 89.44 181 ASN A CA 1
ATOM 1363 C C . ASN A 1 181 ? -33.763 -21.985 52.280 1.00 89.44 181 ASN A C 1
ATOM 1365 O O . ASN A 1 181 ? -34.782 -22.259 52.915 1.00 89.44 181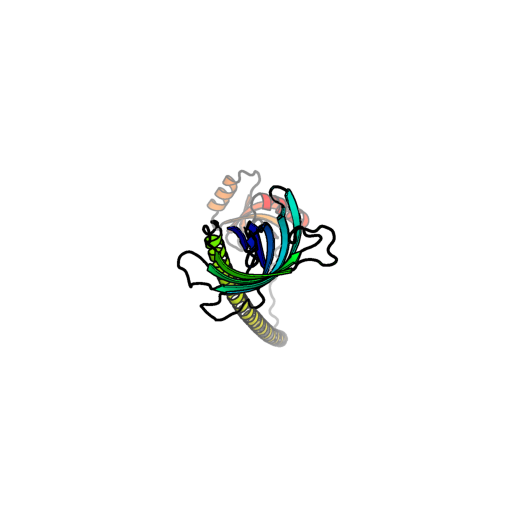 ASN A O 1
ATOM 1369 N N . ALA A 1 182 ? -32.855 -22.919 51.975 1.00 90.12 182 ALA A N 1
ATOM 1370 C CA . ALA A 1 182 ? -32.973 -24.304 52.429 1.00 90.12 182 ALA A CA 1
ATOM 1371 C C . ALA A 1 182 ? -32.959 -24.398 53.964 1.00 90.12 182 ALA A C 1
ATOM 1373 O O . ALA A 1 182 ? -33.814 -25.063 54.550 1.00 90.12 182 ALA A O 1
ATOM 1374 N N . LYS A 1 183 ? -32.052 -23.661 54.616 1.00 90.62 183 LYS A N 1
ATOM 1375 C CA . LYS A 1 183 ? -31.939 -23.613 56.079 1.00 90.62 183 LYS A CA 1
ATOM 1376 C C . LYS A 1 183 ? -33.161 -22.968 56.743 1.00 90.62 183 LYS A C 1
ATOM 1378 O O . LYS A 1 183 ? -33.657 -23.483 57.742 1.00 90.62 183 LYS A O 1
ATOM 1383 N N . LEU A 1 184 ? -33.675 -21.872 56.183 1.00 89.25 184 LEU A N 1
ATOM 1384 C CA . LEU A 1 184 ? -34.911 -21.220 56.635 1.00 89.25 184 LEU A CA 1
ATOM 1385 C C . LEU A 1 184 ? -36.121 -22.148 56.495 1.00 89.25 184 LEU A C 1
ATOM 1387 O O . LEU A 1 184 ? -36.949 -22.223 57.399 1.00 89.25 184 LEU A O 1
ATOM 1391 N N . LYS A 1 185 ? -36.212 -22.895 55.391 1.00 89.38 185 LYS A N 1
ATOM 1392 C CA . LYS A 1 185 ? -37.288 -23.867 55.171 1.00 89.38 185 LYS A CA 1
ATOM 1393 C C . LYS A 1 185 ? -37.243 -25.014 56.184 1.00 89.38 185 LYS A C 1
ATOM 1395 O O . LYS A 1 185 ? -38.288 -25.428 56.678 1.00 89.38 185 LYS A O 1
ATOM 1400 N N . GLU A 1 186 ? -36.048 -25.488 56.527 1.00 85.69 186 GLU A N 1
ATOM 1401 C CA . GLU A 1 186 ? -35.842 -26.503 57.566 1.00 85.69 186 GLU A CA 1
ATOM 1402 C C . GLU A 1 186 ? -36.223 -25.972 58.962 1.00 85.69 186 GLU A C 1
ATOM 1404 O O . GLU A 1 186 ? -36.917 -26.648 59.723 1.00 85.69 186 GLU A O 1
ATOM 1409 N N . GLN A 1 187 ? -35.867 -24.717 59.270 1.00 84.56 187 GLN A N 1
ATOM 1410 C CA . GLN A 1 187 ? -36.294 -24.041 60.499 1.00 84.56 187 GLN A CA 1
ATOM 1411 C C . GLN A 1 187 ? -37.818 -23.893 60.576 1.00 84.56 187 GLN A C 1
ATOM 1413 O O . GLN A 1 187 ? -38.399 -24.258 61.595 1.00 84.56 187 GLN A O 1
ATOM 1418 N N . LEU A 1 188 ? -38.476 -23.444 59.504 1.00 81.50 188 LEU A N 1
ATOM 1419 C CA . LEU A 1 188 ? -39.937 -23.323 59.449 1.00 81.50 188 LEU A CA 1
ATOM 1420 C C . LEU A 1 188 ? -40.631 -24.668 59.688 1.00 81.50 188 LEU A C 1
ATOM 1422 O O . LEU A 1 188 ? -41.527 -24.735 60.523 1.00 81.50 188 LEU A O 1
ATOM 1426 N N . GLN A 1 189 ? -40.170 -25.753 59.055 1.00 77.31 189 GLN A N 1
ATOM 1427 C CA . GLN A 1 189 ? -40.716 -27.095 59.301 1.00 77.31 189 GLN A CA 1
ATOM 1428 C C . GLN A 1 189 ? -40.517 -27.554 60.751 1.00 77.31 189 GLN A C 1
ATOM 1430 O O . GLN A 1 189 ? -41.395 -28.197 61.329 1.00 77.31 189 GLN A O 1
ATOM 1435 N N . SER A 1 190 ? -39.382 -27.217 61.371 1.00 74.69 190 SER A N 1
ATOM 1436 C CA . SER A 1 190 ? -39.145 -27.523 62.785 1.00 74.69 190 SER A CA 1
ATOM 1437 C C . SER A 1 190 ? -40.050 -26.712 63.725 1.00 74.69 190 SER A C 1
ATOM 1439 O O . SER A 1 190 ? -40.507 -27.238 64.739 1.00 74.69 190 SER A O 1
ATOM 1441 N N . THR A 1 191 ? -40.373 -25.463 63.372 1.00 69.69 191 THR A N 1
ATOM 1442 C CA . THR A 1 191 ? -41.288 -24.601 64.131 1.00 69.69 191 THR A CA 1
ATOM 1443 C C . THR A 1 191 ? -42.754 -24.994 63.928 1.00 69.69 191 THR A C 1
ATOM 1445 O O . THR A 1 191 ? -43.498 -25.007 64.901 1.00 69.69 191 THR A O 1
ATOM 1448 N N . GLU A 1 192 ? -43.175 -25.394 62.725 1.00 65.75 192 GLU A N 1
ATOM 1449 C CA . GLU A 1 192 ? -44.520 -25.944 62.471 1.00 65.75 192 GLU A CA 1
ATOM 1450 C C . GLU A 1 192 ? -44.744 -27.265 63.223 1.00 65.75 192 GLU A C 1
ATOM 1452 O O . GLU A 1 192 ? -45.765 -27.443 63.894 1.00 65.75 192 GLU A O 1
ATOM 1457 N N . ASN A 1 193 ? -43.751 -28.161 63.211 1.00 60.28 193 ASN A N 1
ATOM 1458 C CA . ASN A 1 193 ? -43.802 -29.396 63.996 1.00 60.28 193 ASN A CA 1
ATOM 1459 C C . ASN A 1 193 ? -43.741 -29.130 65.515 1.00 60.28 193 ASN A C 1
ATOM 1461 O O . ASN A 1 193 ? -44.318 -29.890 66.290 1.00 60.28 193 ASN A O 1
ATOM 1465 N N . GLY A 1 194 ? -43.101 -28.038 65.951 1.00 53.91 194 GLY A N 1
ATOM 1466 C CA . GLY A 1 194 ? -43.089 -27.585 67.348 1.00 53.91 194 GLY A CA 1
ATOM 1467 C C . GLY A 1 194 ? -44.391 -26.905 67.802 1.00 53.91 194 GLY A C 1
ATOM 1468 O O . GLY A 1 194 ? -44.816 -27.088 68.942 1.00 53.91 194 GLY A O 1
ATOM 1469 N N . ASN A 1 195 ? -45.073 -26.180 66.911 1.00 48.03 195 ASN A N 1
ATOM 1470 C CA . ASN A 1 195 ? -46.320 -25.459 67.199 1.00 48.03 195 ASN A CA 1
ATOM 1471 C C . ASN A 1 195 ? -47.574 -26.344 67.215 1.00 48.03 195 ASN A C 1
ATOM 1473 O O . ASN A 1 195 ? -48.641 -25.878 67.608 1.00 48.03 195 ASN A O 1
ATOM 1477 N N . SER A 1 196 ? -47.452 -27.638 66.910 1.00 43.47 196 SER A N 1
ATOM 1478 C CA . SER A 1 196 ? -48.543 -28.617 67.052 1.00 43.47 196 SER A CA 1
ATOM 1479 C C . SER A 1 196 ? -48.978 -28.870 68.515 1.00 43.47 196 SER A C 1
ATOM 1481 O O . SER A 1 196 ? -49.803 -29.745 68.762 1.00 43.47 196 SER A O 1
ATOM 1483 N N . SER A 1 197 ? -48.447 -28.117 69.491 1.00 45.56 197 SER A N 1
ATOM 1484 C CA . SER A 1 197 ? -48.749 -28.268 70.927 1.00 45.56 197 SER A CA 1
ATOM 1485 C C . SER A 1 197 ? -49.278 -27.008 71.630 1.00 45.56 197 SER A C 1
ATOM 1487 O O . SER A 1 197 ? -49.447 -27.043 72.847 1.00 45.56 197 SER A O 1
ATOM 1489 N N . THR A 1 198 ? -49.576 -25.907 70.927 1.00 39.19 198 THR A N 1
ATOM 1490 C CA . THR A 1 198 ? -50.128 -24.712 71.599 1.00 39.19 198 THR A CA 1
ATOM 1491 C C . THR A 1 198 ? -51.096 -23.941 70.710 1.00 39.19 198 THR A C 1
ATOM 1493 O O . THR A 1 198 ? -50.698 -23.206 69.812 1.00 39.19 198 THR A O 1
ATOM 1496 N N . SER A 1 199 ? -52.389 -24.105 70.983 1.00 34.06 199 SER A N 1
ATOM 1497 C CA . SER A 1 199 ? -53.475 -23.302 70.426 1.00 34.06 199 SER A CA 1
ATOM 1498 C C . SER A 1 199 ? -53.445 -21.892 71.022 1.00 34.06 199 SER A C 1
ATOM 1500 O O . SER A 1 199 ? -53.705 -21.725 72.215 1.00 34.06 199 SER A O 1
ATOM 1502 N N . ILE A 1 200 ? -53.159 -20.885 70.198 1.00 41.03 200 ILE A N 1
ATOM 1503 C CA . ILE A 1 200 ? -53.453 -19.483 70.506 1.00 41.03 200 ILE A CA 1
ATOM 1504 C C . ILE A 1 200 ? -54.531 -19.035 69.522 1.00 41.03 200 ILE A C 1
ATOM 1506 O O . ILE A 1 200 ? -54.324 -19.062 68.310 1.00 41.03 200 ILE A O 1
ATOM 1510 N N . GLU A 1 201 ? -55.693 -18.673 70.060 1.00 40.09 201 GLU A N 1
ATOM 1511 C CA . GLU A 1 201 ? -56.801 -18.077 69.318 1.00 40.09 201 GLU A CA 1
ATOM 1512 C C . GLU A 1 201 ? -56.359 -16.712 68.773 1.00 40.09 201 GLU A C 1
ATOM 1514 O O . GLU A 1 201 ? -56.072 -15.786 69.534 1.00 40.09 201 GLU A O 1
ATOM 1519 N N . ALA A 1 202 ? -56.267 -16.597 67.448 1.00 37.47 202 ALA A N 1
ATOM 1520 C CA . ALA A 1 202 ? -56.049 -15.329 66.771 1.00 37.47 202 ALA A CA 1
ATOM 1521 C C . ALA A 1 202 ? -57.409 -14.703 66.453 1.00 37.47 202 ALA A C 1
ATOM 1523 O O . ALA A 1 202 ? -58.191 -15.242 65.673 1.00 37.47 202 ALA A O 1
ATOM 1524 N N . THR A 1 203 ? -57.682 -13.561 67.073 1.00 37.56 203 THR A N 1
ATOM 1525 C CA . THR A 1 203 ? -58.822 -12.703 66.759 1.00 37.56 203 THR A CA 1
ATOM 1526 C C . THR A 1 203 ? -58.687 -12.196 65.321 1.00 37.56 203 THR A C 1
ATOM 1528 O O . THR A 1 203 ? -57.779 -11.420 65.018 1.00 37.56 203 THR A O 1
ATOM 1531 N N . GLU A 1 204 ? -59.575 -12.634 64.427 1.00 36.62 204 GLU A N 1
ATOM 1532 C CA . GLU A 1 204 ? -59.702 -12.088 63.074 1.00 36.62 204 GLU A CA 1
ATOM 1533 C C . GLU A 1 204 ? -60.155 -10.623 63.145 1.00 36.62 204 GLU A C 1
ATOM 1535 O O . GLU A 1 204 ? -61.275 -10.324 63.561 1.00 36.62 204 GLU A O 1
ATOM 1540 N N . ILE A 1 205 ? -59.302 -9.696 62.705 1.00 42.12 205 ILE A N 1
ATOM 1541 C CA . ILE A 1 205 ? -59.770 -8.386 62.247 1.00 42.12 205 ILE A CA 1
ATOM 1542 C C . ILE A 1 205 ? -60.207 -8.583 60.799 1.00 42.12 205 ILE A C 1
ATOM 1544 O O . ILE A 1 205 ? -59.388 -8.630 59.881 1.00 42.12 205 ILE A O 1
ATOM 1548 N N . ILE A 1 206 ? -61.510 -8.744 60.609 1.00 44.81 206 ILE A N 1
ATOM 1549 C CA . ILE A 1 206 ? -62.141 -8.747 59.295 1.00 44.81 206 ILE A CA 1
ATOM 1550 C C . ILE A 1 206 ? -62.129 -7.292 58.809 1.00 44.81 206 ILE A C 1
ATOM 1552 O O . ILE A 1 206 ? -62.970 -6.496 59.218 1.00 44.81 206 ILE A O 1
ATOM 1556 N N . ASN A 1 207 ? -61.163 -6.917 57.967 1.00 50.09 207 ASN A N 1
ATOM 1557 C CA . ASN A 1 207 ? -61.318 -5.715 57.147 1.00 50.09 207 ASN A CA 1
ATOM 1558 C C . ASN A 1 207 ? -62.372 -6.047 56.089 1.00 50.09 207 ASN A C 1
ATOM 1560 O O . ASN A 1 207 ? -62.093 -6.792 55.147 1.00 50.09 207 ASN A O 1
ATOM 1564 N N . GLU A 1 208 ? -63.594 -5.554 56.284 1.00 55.75 208 GLU A N 1
ATOM 1565 C CA . GLU A 1 208 ? -64.650 -5.617 55.276 1.00 55.75 208 GLU A CA 1
ATOM 1566 C C . GLU A 1 208 ? -64.129 -4.988 53.980 1.00 55.75 208 GLU A C 1
ATOM 1568 O O . GLU A 1 208 ? -63.790 -3.810 53.930 1.00 55.75 208 GLU A O 1
ATOM 1573 N N . PHE A 1 209 ? -64.010 -5.808 52.939 1.00 69.19 209 PHE A N 1
ATOM 1574 C CA . PHE A 1 209 ? -63.637 -5.358 51.607 1.00 69.19 209 PHE A CA 1
ATOM 1575 C C . PHE A 1 209 ? -64.808 -4.561 51.016 1.00 69.19 209 PHE A C 1
ATOM 1577 O O . PHE A 1 209 ? -65.831 -5.149 50.660 1.00 69.19 209 PHE A O 1
ATOM 1584 N N . ASN A 1 210 ? -64.667 -3.238 50.917 1.00 71.75 210 ASN A N 1
ATOM 1585 C CA . ASN A 1 210 ? -65.718 -2.341 50.434 1.00 71.75 210 ASN A CA 1
ATOM 1586 C C . ASN A 1 210 ? -65.466 -1.845 49.002 1.00 71.75 210 ASN A C 1
ATOM 1588 O O . ASN A 1 210 ? -66.423 -1.518 48.293 1.00 71.75 210 ASN A O 1
ATOM 1592 N N . GLY A 1 211 ? -64.215 -1.860 48.534 1.00 83.31 211 GLY A N 1
ATOM 1593 C CA . GLY A 1 211 ? -63.886 -1.627 47.130 1.00 83.31 211 GLY A CA 1
ATOM 1594 C C . GLY A 1 211 ? -62.428 -1.250 46.874 1.00 83.31 211 GLY A C 1
ATOM 1595 O O . GLY A 1 211 ? -61.519 -1.544 47.650 1.00 83.31 211 GLY A O 1
ATOM 1596 N N . TYR A 1 212 ? -62.204 -0.595 45.736 1.00 85.81 212 TYR A N 1
ATOM 1597 C CA . TYR A 1 212 ? -60.906 -0.145 45.243 1.00 85.81 212 TYR A CA 1
ATOM 1598 C C . TYR A 1 212 ? -60.903 1.367 45.003 1.00 85.81 212 TYR A C 1
ATOM 1600 O O . TYR A 1 212 ? -61.730 1.894 44.260 1.00 85.81 212 TYR A O 1
ATOM 1608 N N . HIS A 1 213 ? -59.938 2.068 45.584 1.00 88.75 213 HIS A N 1
ATOM 1609 C CA . HIS A 1 213 ? -59.605 3.452 45.267 1.00 88.75 213 HIS A CA 1
ATOM 1610 C C . HIS A 1 213 ? -58.472 3.491 44.241 1.00 88.75 213 HIS A C 1
ATOM 1612 O O . HIS A 1 213 ? -57.460 2.808 44.414 1.00 88.75 213 HIS A O 1
ATOM 1618 N N . VAL A 1 214 ? -58.590 4.342 43.223 1.00 87.06 214 VAL A N 1
ATOM 1619 C CA . VAL A 1 214 ? -57.463 4.708 42.353 1.00 87.06 214 VAL A CA 1
ATOM 1620 C C . VAL A 1 214 ? -56.796 5.950 42.934 1.00 87.06 214 VAL A C 1
ATOM 1622 O O . VAL A 1 214 ? -57.384 7.029 42.958 1.00 87.06 214 VAL A O 1
ATOM 1625 N N . VAL A 1 215 ? -55.576 5.784 43.434 1.00 89.75 215 VAL A N 1
ATOM 1626 C CA . VAL A 1 215 ? -54.814 6.800 44.164 1.00 89.75 215 VAL A CA 1
ATOM 1627 C C . VAL A 1 215 ? -53.742 7.388 43.254 1.00 89.75 215 VAL A C 1
ATOM 1629 O O . VAL A 1 215 ? -52.974 6.652 42.635 1.00 89.75 215 VAL A O 1
ATOM 1632 N N . ILE A 1 216 ? -53.676 8.718 43.197 1.00 87.69 216 ILE A N 1
ATOM 1633 C CA . ILE A 1 216 ? -52.705 9.463 42.378 1.00 87.69 216 ILE A CA 1
ATOM 1634 C C . ILE A 1 216 ? -51.625 10.158 43.214 1.00 87.69 216 ILE A C 1
ATOM 1636 O O . ILE A 1 216 ? -50.600 10.564 42.680 1.00 87.69 216 ILE A O 1
ATOM 1640 N N . GLY A 1 217 ? -51.804 10.243 44.534 1.00 87.19 217 GLY A N 1
ATOM 1641 C CA . GLY A 1 217 ? -50.805 10.790 45.447 1.00 87.19 217 GLY A CA 1
ATOM 1642 C C . GLY A 1 217 ? -51.056 10.373 46.892 1.00 87.19 217 GLY A C 1
ATOM 1643 O O . GLY A 1 217 ? -52.184 10.061 47.270 1.00 87.19 217 GLY A O 1
ATOM 1644 N N . SER A 1 218 ? -50.002 10.358 47.706 1.00 88.69 218 SER A N 1
ATOM 1645 C CA . SER A 1 218 ? -50.077 10.072 49.141 1.00 88.69 218 SER A CA 1
ATOM 1646 C C . SER A 1 218 ? -49.087 10.958 49.881 1.00 88.69 218 SER A C 1
ATOM 1648 O O . SER A 1 218 ? -47.895 10.932 49.578 1.00 88.69 218 SER A O 1
ATOM 1650 N N . PHE A 1 219 ? -49.575 11.720 50.856 1.00 88.88 219 PHE A N 1
ATOM 1651 C CA . PHE A 1 219 ? -48.806 12.751 51.548 1.00 88.88 219 PHE A CA 1
ATOM 1652 C C . PHE A 1 219 ? -48.917 12.597 53.070 1.00 88.88 219 PHE A C 1
ATOM 1654 O O . PHE A 1 219 ? -49.955 12.164 53.566 1.00 88.88 219 PHE A O 1
ATOM 1661 N N . PRO A 1 220 ? -47.871 12.939 53.838 1.00 86.38 220 PRO A N 1
ATOM 1662 C CA . PRO A 1 220 ? -47.910 12.855 55.299 1.00 86.38 220 PRO A CA 1
ATOM 1663 C C . PRO A 1 220 ? -48.812 13.927 55.933 1.00 86.38 220 PRO A C 1
ATOM 1665 O O . PRO A 1 220 ? -49.391 13.699 56.991 1.00 86.38 220 PRO A O 1
ATOM 1668 N N . GLU A 1 221 ? -48.975 15.080 55.279 1.00 87.62 221 GLU A N 1
ATOM 1669 C CA . GLU A 1 221 ? -49.774 16.202 55.774 1.00 87.62 221 GLU A CA 1
ATOM 1670 C C . GLU A 1 221 ? -50.950 16.506 54.848 1.00 87.62 221 GLU A C 1
ATOM 1672 O O . GLU A 1 221 ? -50.827 16.441 53.623 1.00 87.62 221 GLU A O 1
ATOM 1677 N N . LYS A 1 222 ? -52.083 16.902 55.440 1.00 86.94 222 LYS A N 1
ATOM 1678 C CA . LYS A 1 222 ? -53.302 17.233 54.694 1.00 86.94 222 LYS A CA 1
ATOM 1679 C C . LYS A 1 222 ? -53.100 18.418 53.746 1.00 86.94 222 LYS A C 1
ATOM 1681 O O . LYS A 1 222 ? -53.536 18.348 52.606 1.00 86.94 222 LYS A O 1
ATOM 1686 N N . SER A 1 223 ? -52.380 19.453 54.193 1.00 87.06 223 SER A N 1
ATOM 1687 C CA . SER A 1 223 ? -52.111 20.653 53.384 1.00 87.06 223 SER A CA 1
ATOM 1688 C C . SER A 1 223 ? -51.432 20.308 52.059 1.00 87.06 223 SER A C 1
ATOM 1690 O O . SER A 1 223 ? -51.824 20.821 51.022 1.00 87.06 223 SER A O 1
ATOM 1692 N N . LEU A 1 224 ? -50.468 19.380 52.075 1.00 86.31 224 LEU A N 1
ATOM 1693 C CA . LEU A 1 224 ? -49.752 18.957 50.869 1.00 86.31 224 LEU A CA 1
ATOM 1694 C C . LEU A 1 224 ? -50.648 18.176 49.901 1.00 86.31 224 LEU A C 1
ATOM 1696 O O . LEU A 1 224 ? -50.510 18.316 48.689 1.00 86.31 224 LEU A O 1
ATOM 1700 N N . ALA A 1 225 ? -51.566 17.360 50.426 1.00 86.62 225 ALA A N 1
ATOM 1701 C CA . ALA A 1 225 ? -52.537 16.640 49.607 1.00 86.62 225 ALA A CA 1
ATOM 1702 C C . ALA A 1 225 ? -53.557 17.594 48.962 1.00 86.62 225 ALA A C 1
ATOM 1704 O O . ALA A 1 225 ? -53.881 17.432 47.785 1.00 86.62 225 ALA A O 1
ATOM 1705 N N . ASP A 1 226 ? -54.015 18.599 49.711 1.00 85.00 226 ASP A N 1
ATOM 1706 C CA . ASP A 1 226 ? -54.940 19.626 49.227 1.00 85.00 226 ASP A CA 1
ATOM 1707 C C . ASP A 1 226 ? -54.267 20.518 48.161 1.00 85.00 226 ASP A C 1
ATOM 1709 O O . ASP A 1 226 ? -54.845 20.736 47.095 1.00 85.00 226 ASP A O 1
ATOM 1713 N N . ASP A 1 227 ? -53.016 20.942 48.379 1.00 87.06 227 ASP A N 1
ATOM 1714 C CA . ASP A 1 227 ? -52.224 21.712 47.404 1.00 87.06 227 ASP A CA 1
ATOM 1715 C C . ASP A 1 227 ? -51.981 20.915 46.113 1.00 87.06 227 ASP A C 1
ATOM 1717 O O . ASP A 1 227 ? -52.086 21.444 45.001 1.00 87.06 227 ASP A O 1
ATOM 1721 N N . TYR A 1 228 ? -51.685 19.618 46.244 1.00 86.31 228 TYR A N 1
ATOM 1722 C CA . TYR A 1 228 ? -51.495 18.728 45.102 1.00 86.31 228 TYR A CA 1
ATOM 1723 C C . TYR A 1 228 ? -52.790 18.549 44.298 1.00 86.31 228 TYR A C 1
ATOM 1725 O O . TYR A 1 228 ? -52.772 18.651 43.071 1.00 86.31 228 TYR A O 1
ATOM 1733 N N . SER A 1 229 ? -53.920 18.352 44.982 1.00 84.25 229 SER A N 1
ATOM 1734 C CA . SER A 1 229 ? -55.244 18.276 44.356 1.00 84.25 229 SER A CA 1
ATOM 1735 C C . SER A 1 229 ? -55.595 19.574 43.613 1.00 84.25 229 SER A C 1
ATOM 1737 O O . SER A 1 229 ? -55.974 19.544 42.440 1.00 84.25 229 SER A O 1
ATOM 1739 N N . ALA A 1 230 ? -55.364 20.729 44.247 1.00 83.00 230 ALA A N 1
ATOM 1740 C CA . ALA A 1 230 ? -55.608 22.044 43.656 1.00 83.00 230 ALA A CA 1
ATOM 1741 C C . ALA A 1 230 ? -54.720 22.325 42.431 1.00 83.00 230 ALA A C 1
ATOM 1743 O O . ALA A 1 230 ? -55.173 22.946 41.471 1.00 83.00 230 ALA A O 1
ATOM 1744 N N . THR A 1 231 ? -53.475 21.837 42.429 1.00 83.94 231 THR A N 1
ATOM 1745 C CA . THR A 1 231 ? -52.542 22.011 41.303 1.00 83.94 231 THR A CA 1
ATOM 1746 C C . THR A 1 231 ? -52.998 21.261 40.051 1.00 83.94 231 THR A C 1
ATOM 1748 O O . THR A 1 231 ? -52.794 21.740 38.936 1.00 83.94 231 THR A O 1
ATOM 1751 N N . LEU A 1 232 ? -53.617 20.089 40.214 1.00 80.75 232 LEU A N 1
ATOM 1752 C CA . LEU A 1 232 ? -54.080 19.279 39.087 1.00 80.75 232 LEU A CA 1
ATOM 1753 C C . LEU A 1 232 ? -55.336 19.863 38.423 1.00 80.75 232 LEU A C 1
ATOM 1755 O O . LEU A 1 232 ? -55.548 19.619 37.237 1.00 80.75 232 LEU A O 1
ATOM 1759 N N . ASN A 1 233 ? -56.132 20.655 39.154 1.00 74.12 233 ASN A N 1
ATOM 1760 C CA . ASN A 1 233 ? -57.359 21.299 38.668 1.00 74.12 233 ASN A CA 1
ATOM 1761 C C . ASN A 1 233 ? -58.323 20.311 37.971 1.00 74.12 233 ASN A C 1
ATOM 1763 O O . ASN A 1 233 ? -58.907 20.613 36.929 1.00 74.12 233 ASN A O 1
ATOM 1767 N N . ILE A 1 234 ? -58.437 19.104 38.536 1.00 77.38 234 ILE A N 1
ATOM 1768 C CA . ILE A 1 234 ? -59.344 18.043 38.086 1.00 77.38 234 ILE A CA 1
ATOM 1769 C C . ILE A 1 234 ? -60.544 18.018 39.031 1.00 77.38 234 ILE A C 1
ATOM 1771 O O . ILE A 1 234 ? -60.381 17.871 40.243 1.00 77.38 234 ILE A O 1
ATOM 1775 N N . ASP A 1 235 ? -61.747 18.127 38.474 1.00 70.81 235 ASP A N 1
ATOM 1776 C CA . ASP A 1 235 ? -62.981 18.031 39.252 1.00 70.81 235 ASP A CA 1
ATOM 1777 C C . ASP A 1 235 ? -63.194 16.599 39.771 1.00 70.81 235 ASP A C 1
ATOM 1779 O O . ASP A 1 235 ? -63.052 15.626 39.029 1.00 70.81 235 ASP A O 1
ATOM 1783 N N . GLY A 1 236 ? -63.576 16.474 41.046 1.00 71.62 236 GLY A N 1
ATOM 1784 C CA . GLY A 1 236 ? -63.926 15.190 41.672 1.00 71.62 236 GLY A CA 1
ATOM 1785 C C . GLY A 1 236 ? -62.792 14.468 42.409 1.00 71.62 236 GLY A C 1
ATOM 1786 O O . GLY A 1 236 ? -62.971 13.313 42.783 1.00 71.62 236 GLY A O 1
ATOM 1787 N N . LEU A 1 237 ? -61.647 15.121 42.640 1.00 83.25 237 LEU A N 1
ATOM 1788 C CA . LEU A 1 237 ? -60.586 14.579 43.496 1.00 83.25 237 LEU A CA 1
ATOM 1789 C C . LEU A 1 237 ? -60.985 14.619 44.978 1.00 83.25 237 LEU A C 1
ATOM 1791 O O . LEU A 1 237 ? -61.340 15.674 45.505 1.00 83.25 237 LEU A O 1
ATOM 1795 N N . GLU A 1 238 ? -60.847 13.488 45.670 1.00 85.19 238 GLU A N 1
ATOM 1796 C CA . GLU A 1 238 ? -61.106 13.381 47.109 1.00 85.19 238 GLU A CA 1
ATOM 1797 C C . GLU A 1 238 ? -59.824 13.108 47.899 1.00 85.19 238 GLU A C 1
ATOM 1799 O O . GLU A 1 238 ? -58.999 12.282 47.511 1.00 85.19 238 GLU A O 1
ATOM 1804 N N . VAL A 1 239 ? -59.662 13.762 49.053 1.00 86.50 239 VAL A N 1
ATOM 1805 C CA . VAL A 1 239 ? -58.540 13.509 49.970 1.00 86.50 239 VAL A CA 1
ATOM 1806 C C . VAL A 1 239 ? -59.018 12.656 51.141 1.00 86.50 239 VAL A C 1
ATOM 1808 O O . VAL A 1 239 ? -59.806 13.114 51.970 1.00 86.50 239 VAL A O 1
ATOM 1811 N N . LYS A 1 240 ? -58.517 11.419 51.239 1.00 84.81 240 LYS A N 1
ATOM 1812 C CA . LYS A 1 240 ? -58.876 10.463 52.298 1.00 84.81 240 LYS A CA 1
ATOM 1813 C C . LYS A 1 240 ? -57.699 10.157 53.215 1.00 84.81 240 LYS A C 1
ATOM 1815 O O . LYS A 1 240 ? -56.597 9.865 52.752 1.00 84.81 240 LYS A O 1
ATOM 1820 N N . TYR A 1 241 ? -57.942 10.195 54.522 1.00 84.56 241 TYR A N 1
ATOM 1821 C CA . TYR A 1 241 ? -56.959 9.800 55.529 1.00 84.56 241 TYR A CA 1
ATOM 1822 C C . TYR A 1 241 ? -57.001 8.287 55.762 1.00 84.56 241 TYR A C 1
ATOM 1824 O O . TYR A 1 241 ? -58.080 7.705 55.851 1.00 84.56 241 TYR A O 1
ATOM 1832 N N . VAL A 1 242 ? -55.830 7.659 55.866 1.00 82.31 242 VAL A N 1
ATOM 1833 C CA . VAL A 1 242 ? -55.697 6.224 56.144 1.00 82.31 242 VAL A CA 1
ATOM 1834 C C . VAL A 1 242 ? -55.030 6.039 57.504 1.00 82.31 242 VAL A C 1
ATOM 1836 O O . VAL A 1 242 ? -53.895 6.455 57.701 1.00 82.31 242 VAL A O 1
ATOM 1839 N N . GLU A 1 243 ? -55.718 5.402 58.452 1.00 73.06 243 GLU A N 1
ATOM 1840 C CA . GLU A 1 243 ? -55.203 5.229 59.821 1.00 73.06 243 GLU A CA 1
ATOM 1841 C C . GLU A 1 243 ? -54.084 4.183 59.918 1.00 73.06 243 GLU A C 1
ATOM 1843 O O . GLU A 1 243 ? -53.158 4.343 60.710 1.00 73.06 243 GLU A O 1
ATOM 1848 N N . SER A 1 244 ? -54.129 3.134 59.087 1.00 73.19 244 SER A N 1
ATOM 1849 C CA . SER A 1 244 ? -53.124 2.057 59.092 1.00 73.19 244 SER A CA 1
ATOM 1850 C C . SER A 1 244 ? -51.742 2.513 58.616 1.00 73.19 244 SER A C 1
ATOM 1852 O O . SER A 1 244 ? -50.731 1.912 58.974 1.00 73.19 244 SER A O 1
ATOM 1854 N N . ILE A 1 245 ? -51.696 3.580 57.816 1.00 76.94 245 ILE A N 1
ATOM 1855 C CA . ILE A 1 245 ? -50.479 4.253 57.366 1.00 76.94 245 ILE A CA 1
ATOM 1856 C C . ILE A 1 245 ? -50.800 5.750 57.393 1.00 76.94 245 ILE A C 1
ATOM 1858 O O . ILE A 1 245 ? -51.466 6.187 56.453 1.00 76.94 245 ILE A O 1
ATOM 1862 N N . PRO A 1 246 ? -50.358 6.519 58.412 1.00 82.25 246 PRO A N 1
ATOM 1863 C CA . PRO A 1 246 ? -50.856 7.863 58.731 1.00 82.25 246 PRO A CA 1
ATOM 1864 C C . PRO A 1 246 ? -50.522 8.871 57.626 1.00 82.25 246 PRO A C 1
ATOM 1866 O O . PRO A 1 246 ? -49.550 9.621 57.692 1.00 82.25 246 PRO A O 1
ATOM 1869 N N . THR A 1 247 ? -51.313 8.829 56.560 1.00 87.12 247 THR A N 1
ATOM 1870 C CA . THR A 1 247 ? -51.095 9.520 55.291 1.00 87.12 247 THR A CA 1
ATOM 1871 C C . THR A 1 247 ? -52.436 9.905 54.676 1.00 87.12 247 THR A C 1
ATOM 1873 O O . THR A 1 247 ? -53.449 9.222 54.844 1.00 87.12 247 THR A O 1
ATOM 1876 N N . TYR A 1 248 ? -52.429 11.018 53.952 1.00 87.31 248 TYR A N 1
ATOM 1877 C CA . TYR A 1 248 ? -53.545 11.574 53.204 1.00 87.31 248 TYR A CA 1
ATOM 1878 C C . TYR A 1 248 ? -53.382 11.207 51.733 1.00 87.31 248 TYR A C 1
ATOM 1880 O O . TYR A 1 248 ? -52.419 11.614 51.081 1.00 87.31 248 TYR A O 1
ATOM 1888 N N . ARG A 1 249 ? -54.311 10.409 51.214 1.00 89.56 249 ARG A N 1
ATOM 1889 C CA . ARG A 1 249 ? -54.315 9.936 49.830 1.00 89.56 249 ARG A CA 1
ATOM 1890 C C . ARG A 1 249 ? -55.242 10.790 48.986 1.00 89.56 249 ARG A C 1
ATOM 1892 O O . ARG A 1 249 ? -56.382 11.012 49.377 1.00 89.56 249 ARG A O 1
ATOM 1899 N N . VAL A 1 250 ? -54.761 11.208 47.822 1.00 88.38 250 VAL A N 1
ATOM 1900 C CA . VAL A 1 250 ? -55.571 11.881 46.802 1.00 88.38 250 VAL A CA 1
ATOM 1901 C C . VAL A 1 250 ? -56.132 10.807 45.875 1.00 88.38 250 VAL A C 1
ATOM 1903 O O . VAL A 1 250 ? -55.384 10.123 45.169 1.00 88.38 250 VAL A O 1
ATOM 1906 N N . VAL A 1 251 ? -57.445 10.617 45.943 1.00 89.25 251 VAL A N 1
ATOM 1907 C CA . VAL A 1 251 ? -58.210 9.593 45.234 1.00 89.25 251 VAL A CA 1
ATOM 1908 C C . VAL A 1 251 ? -58.844 10.219 43.999 1.00 89.25 251 VAL A C 1
ATOM 1910 O O . VAL A 1 251 ? -59.527 11.236 44.087 1.00 89.25 251 VAL A O 1
ATOM 1913 N N . LEU A 1 252 ? -58.607 9.595 42.847 1.00 86.56 252 LEU A N 1
ATOM 1914 C CA . LEU A 1 252 ? -59.176 10.009 41.568 1.00 86.56 252 LEU A CA 1
ATOM 1915 C C . LEU A 1 252 ? -60.564 9.407 41.333 1.00 86.56 252 LEU A C 1
ATOM 1917 O O . LEU A 1 252 ? -61.418 10.042 40.729 1.00 86.56 252 LEU A O 1
ATOM 1921 N N . SER A 1 253 ? -60.774 8.153 41.743 1.00 86.50 253 SER A N 1
ATOM 1922 C CA . SER A 1 253 ? -62.062 7.468 41.593 1.00 86.50 253 SER A CA 1
ATOM 1923 C C . SER A 1 253 ? -62.167 6.233 42.487 1.00 86.50 253 SER A C 1
ATOM 1925 O O . SER A 1 253 ? -61.152 5.669 42.913 1.00 86.50 253 SER A O 1
ATOM 1927 N N . GLU A 1 254 ? -63.402 5.796 42.734 1.00 88.94 254 GLU A N 1
ATOM 1928 C CA . GLU A 1 254 ? -63.727 4.615 43.534 1.00 88.94 254 GLU A CA 1
ATOM 1929 C C . GLU A 1 254 ? -64.506 3.595 42.710 1.00 88.94 254 GLU A C 1
ATOM 1931 O O . GLU A 1 254 ? -65.433 3.945 41.979 1.00 88.94 254 GLU A O 1
ATOM 1936 N N . HIS A 1 255 ? -64.157 2.321 42.861 1.00 85.50 255 HIS A N 1
ATOM 1937 C CA . HIS A 1 255 ? -64.734 1.226 42.088 1.00 85.50 255 HIS A CA 1
ATOM 1938 C C . HIS A 1 255 ? -65.005 0.027 42.985 1.00 85.50 255 HIS A C 1
ATOM 1940 O O . HIS A 1 255 ? -64.172 -0.341 43.806 1.00 85.50 255 HIS A O 1
ATOM 1946 N N . LYS A 1 256 ? -66.148 -0.636 42.797 1.00 83.19 256 LYS A N 1
ATOM 1947 C CA . LYS A 1 256 ? -66.478 -1.871 43.532 1.00 83.19 256 LYS A CA 1
ATOM 1948 C C . LYS A 1 256 ? -65.812 -3.114 42.938 1.00 83.19 256 LYS A C 1
ATOM 1950 O O . LYS A 1 256 ? -65.592 -4.092 43.641 1.00 83.19 256 LYS A O 1
ATOM 1955 N N . GLU A 1 257 ? -65.483 -3.075 41.648 1.00 83.31 257 GLU A N 1
ATOM 1956 C CA . GLU A 1 257 ? -64.878 -4.191 40.921 1.00 83.31 257 GLU A CA 1
ATOM 1957 C C . GLU A 1 257 ? -63.443 -3.870 40.497 1.00 83.31 257 GLU A C 1
ATOM 1959 O O . GLU A 1 257 ? -63.152 -2.777 40.007 1.00 83.31 257 GLU A O 1
ATOM 1964 N N . LEU A 1 258 ? -62.548 -4.856 40.620 1.00 80.38 258 LEU A N 1
ATOM 1965 C CA . LEU A 1 258 ? -61.123 -4.695 40.307 1.00 80.38 258 LEU A CA 1
ATOM 1966 C C . LEU A 1 258 ? -60.898 -4.328 38.840 1.00 80.38 258 LEU A C 1
ATOM 1968 O O . LEU A 1 258 ? -60.008 -3.549 38.516 1.00 80.38 258 LEU A O 1
ATOM 1972 N N . ARG A 1 259 ? -61.716 -4.887 37.946 1.00 81.94 259 ARG A N 1
ATOM 1973 C CA . ARG A 1 259 ? -61.604 -4.645 36.509 1.00 81.94 259 ARG A CA 1
ATOM 1974 C C . ARG A 1 259 ? -61.846 -3.174 36.165 1.00 81.94 259 ARG A C 1
ATOM 1976 O O . ARG A 1 259 ? -61.046 -2.594 35.442 1.00 81.94 259 ARG A O 1
ATOM 1983 N N . ALA A 1 260 ? -62.883 -2.569 36.745 1.00 82.81 260 ALA A N 1
ATOM 1984 C CA . ALA A 1 260 ? -63.171 -1.147 36.572 1.00 82.81 260 ALA A CA 1
ATOM 1985 C C . ALA A 1 260 ? -62.056 -0.265 37.166 1.00 82.81 260 ALA A C 1
ATOM 1987 O O . ALA A 1 260 ? -61.648 0.720 36.553 1.00 82.81 260 ALA A O 1
ATOM 1988 N N . ALA A 1 261 ? -61.487 -0.670 38.309 1.00 86.31 261 ALA A N 1
ATOM 1989 C CA . ALA A 1 261 ? -60.353 0.025 38.916 1.00 86.31 261 ALA A CA 1
ATOM 1990 C C . ALA A 1 261 ? -59.085 -0.020 38.042 1.00 86.31 261 ALA A C 1
ATOM 1992 O O . ALA A 1 261 ? -58.355 0.966 37.976 1.00 86.31 261 ALA A O 1
ATOM 1993 N N . LEU A 1 262 ? -58.820 -1.140 37.359 1.00 84.12 262 LEU A N 1
ATOM 1994 C CA . LEU A 1 262 ? -57.676 -1.286 36.450 1.00 84.12 262 LEU A CA 1
ATOM 1995 C C . LEU A 1 262 ? -57.819 -0.418 35.194 1.00 84.12 262 LEU A C 1
ATOM 1997 O O . LEU A 1 262 ? -56.853 0.229 34.800 1.00 84.12 262 LEU A O 1
ATOM 2001 N N . GLU A 1 263 ? -59.016 -0.345 34.610 1.00 85.19 263 GLU A N 1
ATOM 2002 C CA . GLU A 1 263 ? -59.289 0.551 33.476 1.00 85.19 263 GLU A CA 1
ATOM 2003 C C . GLU A 1 263 ? -59.129 2.028 33.886 1.00 85.19 263 GLU A C 1
ATOM 2005 O O . GLU A 1 263 ? -58.506 2.824 33.180 1.00 85.19 263 GLU A O 1
ATOM 2010 N N . ALA A 1 264 ? -59.609 2.400 35.076 1.00 84.69 264 ALA A N 1
ATOM 2011 C CA . ALA A 1 264 ? -59.419 3.745 35.616 1.00 84.69 264 ALA A CA 1
ATOM 2012 C C . ALA A 1 264 ? -57.949 4.054 35.969 1.00 84.69 264 ALA A C 1
ATOM 2014 O O . ALA A 1 264 ? -57.519 5.202 35.844 1.00 84.69 264 ALA A O 1
ATOM 2015 N N . LEU A 1 265 ? -57.159 3.048 36.363 1.00 86.38 265 LEU A N 1
ATOM 2016 C CA . LEU A 1 265 ? -55.732 3.196 36.652 1.00 86.38 265 LEU A CA 1
ATOM 2017 C C . LEU A 1 265 ? -54.921 3.571 35.406 1.00 86.38 265 LEU A C 1
ATOM 2019 O O . LEU A 1 265 ? -53.998 4.378 35.508 1.00 86.38 265 LEU A O 1
ATOM 2023 N N . GLU A 1 266 ? -55.246 3.017 34.237 1.00 85.31 266 GLU A N 1
ATOM 2024 C CA . GLU A 1 266 ? -54.565 3.381 32.987 1.00 85.31 266 GLU A CA 1
ATOM 2025 C C . GLU A 1 266 ? -54.765 4.864 32.654 1.00 85.31 266 GLU A C 1
ATOM 2027 O O . GLU A 1 266 ? -53.798 5.564 32.350 1.00 85.31 266 GLU A O 1
ATOM 2032 N N . ASN A 1 267 ? -55.986 5.375 32.834 1.00 83.19 267 ASN A N 1
ATOM 2033 C CA . ASN A 1 267 ? -56.273 6.804 32.692 1.00 83.19 267 ASN A CA 1
ATOM 2034 C C . ASN A 1 267 ? -55.543 7.639 33.757 1.00 83.19 267 ASN A C 1
ATOM 2036 O O . ASN A 1 267 ? -54.956 8.676 33.444 1.00 83.19 267 ASN A O 1
ATOM 2040 N N . ALA A 1 268 ? -55.513 7.165 35.007 1.00 85.50 268 ALA A N 1
ATOM 2041 C CA . ALA A 1 268 ? -54.818 7.834 36.105 1.00 85.50 268 ALA A CA 1
ATOM 2042 C C . ALA A 1 268 ? -53.305 7.944 35.868 1.00 85.50 268 ALA A C 1
ATOM 2044 O O . ALA A 1 268 ? -52.702 8.961 36.207 1.00 85.50 268 ALA A O 1
ATOM 2045 N N . ARG A 1 269 ? -52.689 6.938 35.235 1.00 87.00 269 ARG A N 1
ATOM 2046 C CA . ARG A 1 269 ? -51.264 6.955 34.863 1.00 87.00 269 ARG A CA 1
ATOM 2047 C C . ARG A 1 269 ? -50.925 7.995 33.800 1.00 87.00 269 ARG A C 1
ATOM 2049 O O . ARG A 1 269 ? -49.786 8.452 33.762 1.00 87.00 269 ARG A O 1
ATOM 2056 N N . GLY A 1 270 ? -51.902 8.402 32.989 1.00 80.44 270 GLY A N 1
ATOM 2057 C CA . GLY A 1 270 ? -51.770 9.553 32.095 1.00 80.44 270 GLY A CA 1
ATOM 2058 C C . GLY A 1 270 ? -51.653 10.889 32.840 1.00 80.44 270 GLY A C 1
ATOM 2059 O O . GLY A 1 270 ? -51.027 11.813 32.330 1.00 80.44 270 GLY A O 1
ATOM 2060 N N . ILE A 1 271 ? -52.206 10.981 34.055 1.00 80.62 271 ILE A N 1
ATOM 2061 C CA . ILE A 1 271 ? -52.137 12.174 34.914 1.00 80.62 271 ILE A CA 1
ATOM 2062 C C . ILE A 1 271 ? -50.905 12.105 35.818 1.00 80.62 271 ILE A C 1
ATOM 2064 O O . ILE A 1 271 ? -50.149 13.065 35.941 1.00 80.62 271 ILE A O 1
ATOM 2068 N N . THR A 1 272 ? -50.692 10.970 36.482 1.00 81.69 272 THR A N 1
ATOM 2069 C CA . THR A 1 272 ? -49.552 10.745 37.372 1.00 81.69 272 THR A CA 1
ATOM 2070 C C . THR A 1 272 ? -48.995 9.344 37.144 1.00 81.69 272 THR A C 1
ATOM 2072 O O . THR A 1 272 ? -49.649 8.367 37.510 1.00 81.69 272 THR A O 1
ATOM 2075 N N . PRO A 1 273 ? -47.770 9.213 36.600 1.00 83.31 273 PRO A N 1
ATOM 2076 C CA . PRO A 1 273 ? -47.195 7.917 36.228 1.00 83.31 273 PRO A CA 1
ATOM 2077 C C . PRO A 1 273 ? -47.152 6.889 37.366 1.00 83.31 273 PRO A C 1
ATOM 2079 O O . PRO A 1 273 ? -47.219 5.687 37.122 1.00 83.31 273 PRO A O 1
ATOM 2082 N N . ASN A 1 274 ? -47.075 7.368 38.609 1.00 84.62 274 ASN A N 1
ATOM 2083 C CA . ASN A 1 274 ? -46.995 6.541 39.807 1.00 84.62 274 ASN A CA 1
ATOM 2084 C C . ASN A 1 274 ? -48.356 6.188 40.416 1.00 84.62 274 ASN A C 1
ATOM 2086 O O . ASN A 1 274 ? -48.364 5.700 41.537 1.00 84.62 274 ASN A O 1
ATOM 2090 N N . ALA A 1 275 ? -49.483 6.425 39.738 1.00 88.56 275 ALA A N 1
ATOM 2091 C CA . ALA A 1 275 ? -50.802 6.058 40.253 1.00 88.56 275 ALA A CA 1
ATOM 2092 C C . ALA A 1 275 ? -50.901 4.550 40.570 1.00 88.56 275 ALA A C 1
ATOM 2094 O O . ALA A 1 275 ? -50.323 3.709 39.866 1.00 88.56 275 ALA A O 1
ATOM 2095 N N . TRP A 1 276 ? -51.655 4.203 41.618 1.00 89.06 276 TRP A N 1
ATOM 2096 C CA . TRP A 1 276 ? -51.852 2.823 42.079 1.00 89.06 276 TRP A CA 1
ATOM 2097 C C . TRP A 1 276 ? -53.258 2.590 42.637 1.00 89.06 276 TRP A C 1
ATOM 2099 O O . TRP A 1 276 ? -54.004 3.528 42.903 1.00 89.06 276 TRP A O 1
ATOM 2109 N N . ILE A 1 277 ? -53.623 1.320 42.824 1.00 87.56 277 ILE A N 1
ATOM 2110 C CA . ILE A 1 277 ? -54.908 0.923 43.409 1.00 87.56 277 ILE A CA 1
ATOM 2111 C C . ILE A 1 277 ? -54.710 0.589 44.888 1.00 87.56 277 ILE A C 1
ATOM 2113 O O . ILE A 1 277 ? -53.791 -0.148 45.246 1.00 87.56 277 ILE A O 1
ATOM 2117 N N . ALA A 1 278 ? -55.590 1.101 45.742 1.00 85.19 278 ALA A N 1
ATOM 2118 C CA . ALA A 1 278 ? -55.664 0.753 47.154 1.00 85.19 278 ALA A CA 1
ATOM 2119 C C . ALA A 1 278 ? -57.032 0.154 47.489 1.00 85.19 278 ALA A C 1
ATOM 2121 O O . ALA A 1 278 ? -58.052 0.636 47.010 1.00 85.19 278 ALA A O 1
ATOM 2122 N N . VAL A 1 279 ? -57.054 -0.877 48.331 1.00 82.69 279 VAL A N 1
ATOM 2123 C CA . VAL A 1 279 ? -58.296 -1.459 48.860 1.00 82.69 279 VAL A CA 1
ATOM 2124 C C . VAL A 1 279 ? -58.802 -0.603 50.023 1.00 82.69 279 VAL A C 1
ATOM 2126 O O . VAL A 1 279 ? -57.980 -0.086 50.790 1.00 82.69 279 VAL A O 1
ATOM 2129 N N . TYR A 1 280 ? -60.120 -0.448 50.138 1.00 73.81 280 TYR A N 1
ATOM 2130 C CA . TYR A 1 280 ? -60.792 0.211 51.259 1.00 73.81 280 TYR A CA 1
ATOM 2131 C C . TYR A 1 280 ? -62.047 -0.544 51.697 1.00 73.81 280 TYR A C 1
ATOM 2133 O O . TYR A 1 280 ? -62.502 -1.427 50.929 1.00 73.81 280 TYR A O 1
#

Sequence (280 aa):
MGAFYTHDDKISAEATLGVIGISTPNRFSSGLIPIEVIGHYNVLPDLSIDWLSKFNLDLGIGTGLAESSPGNYGFAEHMVVGATAELGNLLPFGTLMMGTRYTMFIDDYIDGYVNGSGNDKILRFFTGVRIDLGKSNNADELLAAKNKIDKLSGDLTAAVLAFDDLSAQKEGEKSRLEAENAKLKEQLQSTENGNSSTSIEATEIINEFNGYHVVIGSFPEKSLADDYSATLNIDGLEVKYVESIPTYRVVLSEHKELRAALEALENARGITPNAWIAVY

Secondary structure (DSSP, 8-state):
-EEEEE-SSSEEEEEEE--EEE--TTSPPEEEEEEEEEEEEES-TT---TT--EEEEEEEEEEEEEEEETTEEEEEEEEEEEEEEEEEEEETTEEEEEEEEEEEEES--SSS-TT-SS--EEEEEEEEEE------THHHHHHHHHHHHHHHHHHHHHHHHHHHHHHHHHHHHHHHHHHHHHHHHHHHHHHHHHHTT--------------EEEEEEEESSHHHHHHHHHHHT-TT-EEEEETTTTEEEEEEEEESSHHHHHHHHHHHHHH-TT-EEEE-

pLDDT: mean 79.64, std 13.66, range [34.06, 96.75]